Protein AF-A0A834U0T3-F1 (afdb_monomer)

Organism: NCBI:txid362788

Foldseek 3Di:
DDDDDPDPPDDPDDPPDDPDDDDDAKPWQFWAADDQLDPPFFDPPFKDWPAAQDWDDDPPDIDRGTTIGGHGDPPDAVVVSLVSCPQPCQVQHPVNVVSVVVCVVPDPDDCVLASHWDWDADPVRTTITHGCFLHKDWDPDDDPPDPDDPPDPDDDPDIDIDFFFFDHDDPPDDPVVRVVVRCVSRVVVVVVVVVVCVVPVVD

Nearest PDB structures (foldseek):
  7pi1-assembly1_AAA  TM=8.893E-01  e=1.172E-09  Bacillus subtilis subsp. subtilis str. 168
  7qu9-assembly2_B  TM=9.080E-01  e=2.674E-09  Bacillus subtilis
  7qu9-assembly1_A  TM=9.149E-01  e=3.191E-09  Bacillus subtilis
  1qdl-assembly1_A-2  TM=8.947E-01  e=2.509E-08  Saccharolobus solfataricus
  1i7s-assembly1_C  TM=8.970E-01  e=1.470E-07  Serratia marcescens

Radius of gyration: 23.52 Å; Cα contacts (8 Å, |Δi|>4): 214; chains: 1; bounding box: 60×87×49 Å

Secondary structure (DSSP, 8-state):
---------------S-------SS---TTEE-TTTS-TTSBPTT--EEEEEEEEEE-SS-EEEEEEEE-PBPTT--HHHHHHHHPSPHHHH-SSHHHHHHHHHHH-SS--TTTTSEEEEE-TTS-EEEEE--S-EE---S----SSS----TT----PPPEE-------TT--HHHHHHHHHHHHHHHHHHHHHHHHHHT--

Structure (mmCIF, N/CA/C/O backbone):
data_AF-A0A834U0T3-F1
#
_entry.id   AF-A0A834U0T3-F1
#
loop_
_atom_site.group_PDB
_atom_site.id
_atom_site.type_symbol
_atom_site.label_atom_id
_atom_site.label_alt_id
_atom_site.label_comp_id
_atom_site.label_asym_id
_atom_site.label_entity_id
_atom_site.label_seq_id
_atom_site.pdbx_PDB_ins_code
_atom_site.Cartn_x
_atom_site.Cartn_y
_atom_site.Cartn_z
_atom_site.occupancy
_atom_site.B_iso_or_equiv
_atom_site.auth_seq_id
_atom_site.auth_comp_id
_atom_site.auth_asym_id
_atom_site.auth_atom_id
_atom_site.pdbx_PDB_model_num
ATOM 1 N N . MET A 1 1 ? -14.896 67.584 -4.136 1.00 34.22 1 MET A N 1
ATOM 2 C CA . MET A 1 1 ? -13.527 67.839 -4.622 1.00 34.22 1 MET A CA 1
ATOM 3 C C . MET A 1 1 ? -12.591 67.460 -3.480 1.00 34.22 1 MET A C 1
ATOM 5 O O . MET A 1 1 ? -12.029 68.338 -2.841 1.00 34.22 1 MET A O 1
ATOM 9 N N . ASP A 1 2 ? -12.686 66.229 -2.969 1.00 27.67 2 ASP A N 1
ATOM 10 C CA . ASP A 1 2 ? -12.246 64.950 -3.595 1.00 27.67 2 ASP A CA 1
ATOM 11 C C . ASP A 1 2 ? -10.713 64.867 -3.460 1.00 27.67 2 ASP A C 1
ATOM 13 O O . ASP A 1 2 ? -10.034 65.811 -3.842 1.00 27.67 2 ASP A O 1
ATOM 17 N N . ASP A 1 3 ? -10.060 63.864 -2.871 1.00 30.78 3 ASP A N 1
ATOM 18 C CA . ASP A 1 3 ? -10.449 62.499 -2.530 1.00 30.78 3 ASP A CA 1
ATOM 19 C C . ASP A 1 3 ? -9.645 62.001 -1.318 1.00 30.78 3 ASP A C 1
ATOM 21 O O . ASP A 1 3 ? -8.415 62.050 -1.293 1.00 30.78 3 ASP A O 1
ATOM 25 N N . SER A 1 4 ? -10.350 61.441 -0.339 1.00 34.72 4 SER A N 1
ATOM 26 C CA . SER A 1 4 ? -9.813 60.517 0.658 1.00 34.72 4 SER A CA 1
ATOM 27 C C . SER A 1 4 ? -10.258 59.104 0.278 1.00 34.72 4 SER A C 1
ATOM 29 O O . SER A 1 4 ? -11.259 58.613 0.795 1.00 34.72 4 SER A O 1
ATOM 31 N N . ASN A 1 5 ? -9.541 58.447 -0.635 1.00 31.61 5 ASN A N 1
ATOM 32 C CA . ASN A 1 5 ? -9.790 57.042 -0.970 1.00 31.61 5 ASN A CA 1
ATOM 33 C C . ASN A 1 5 ? -8.863 56.134 -0.156 1.00 31.61 5 ASN A C 1
ATOM 35 O O . ASN A 1 5 ? -7.841 55.646 -0.633 1.00 31.61 5 ASN A O 1
ATOM 39 N N . GLY A 1 6 ? -9.248 55.921 1.104 1.00 31.11 6 GLY A N 1
ATOM 40 C CA . GLY A 1 6 ? -8.858 54.734 1.855 1.00 31.11 6 GLY A CA 1
ATOM 41 C C . GLY A 1 6 ? -9.664 53.551 1.331 1.00 31.11 6 GLY A C 1
ATOM 42 O O . GLY A 1 6 ? -10.836 53.397 1.665 1.00 31.11 6 GLY A O 1
ATOM 43 N N . ILE A 1 7 ? -9.048 52.742 0.476 1.00 30.47 7 ILE A N 1
ATOM 44 C CA . ILE A 1 7 ? -9.597 51.456 0.055 1.00 30.47 7 ILE A CA 1
ATOM 45 C C . ILE A 1 7 ? -9.531 50.478 1.237 1.00 30.47 7 ILE A C 1
ATOM 47 O O . ILE A 1 7 ? -8.496 49.889 1.533 1.00 30.47 7 ILE A O 1
ATOM 51 N N . ASN A 1 8 ? -10.654 50.337 1.942 1.00 29.06 8 ASN A N 1
ATOM 52 C CA . ASN A 1 8 ? -10.941 49.163 2.757 1.00 29.06 8 ASN A CA 1
ATOM 53 C C . ASN A 1 8 ? -11.191 47.990 1.800 1.00 29.06 8 ASN A C 1
ATOM 55 O O . ASN A 1 8 ? -12.316 47.793 1.346 1.00 29.06 8 ASN A O 1
ATOM 59 N N . GLU A 1 9 ? -10.153 47.224 1.469 1.00 28.84 9 GLU A N 1
ATOM 60 C CA . GLU A 1 9 ? -10.353 45.892 0.902 1.00 28.84 9 GLU A CA 1
ATOM 61 C C . GLU A 1 9 ? -10.666 44.928 2.052 1.00 28.84 9 GLU A C 1
ATOM 63 O O . GLU A 1 9 ? -9.787 44.467 2.782 1.00 28.84 9 GLU A O 1
ATOM 68 N N . GLU A 1 10 ? -11.960 44.668 2.250 1.00 26.88 10 GLU A N 1
ATOM 69 C CA . GLU A 1 10 ? -12.437 43.516 3.009 1.00 26.88 10 GLU A CA 1
ATOM 70 C C . GLU A 1 10 ? -11.869 42.244 2.368 1.00 26.88 10 GLU A C 1
ATOM 72 O O . GLU A 1 10 ? -12.299 41.817 1.296 1.00 26.88 10 GLU A O 1
ATOM 77 N N . PHE A 1 11 ? -10.895 41.619 3.031 1.00 27.33 11 PHE A N 1
ATOM 78 C CA . PHE A 1 11 ? -10.488 40.258 2.704 1.00 27.33 11 PHE A CA 1
ATOM 79 C C . PHE A 1 11 ? -11.697 39.334 2.905 1.00 27.33 11 PHE A C 1
ATOM 81 O O . PHE A 1 11 ? -12.207 39.256 4.029 1.00 27.33 11 PHE A O 1
ATOM 88 N N . PRO A 1 12 ? -12.170 38.611 1.873 1.00 28.33 12 PRO A N 1
ATOM 89 C CA . PRO A 1 12 ? -13.247 37.656 2.055 1.00 28.33 12 PRO A CA 1
ATOM 90 C C . PRO A 1 12 ? -12.794 36.590 3.054 1.00 28.33 12 PRO A C 1
ATOM 92 O O . PRO A 1 12 ? -11.753 35.951 2.889 1.00 28.33 12 PRO A O 1
ATOM 95 N N . SER A 1 13 ? -13.581 36.420 4.115 1.00 28.28 13 SER A N 1
ATOM 96 C CA . SER A 1 13 ? -13.369 35.415 5.148 1.00 28.28 13 SER A CA 1
ATOM 97 C C . SER A 1 13 ? -13.235 34.034 4.510 1.00 28.28 13 SER A C 1
ATOM 99 O O . SER A 1 13 ? -14.190 33.514 3.927 1.00 28.28 13 SER A O 1
ATOM 101 N N . ILE A 1 14 ? -12.047 33.443 4.629 1.00 31.30 14 ILE A N 1
ATOM 102 C CA . ILE A 1 14 ? -11.777 32.064 4.229 1.00 31.30 14 ILE A CA 1
ATOM 103 C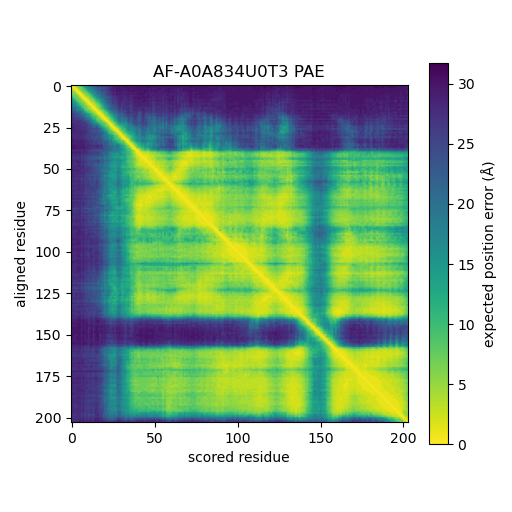 C . ILE A 1 14 ? -12.727 31.171 5.045 1.00 31.30 14 ILE A C 1
ATOM 105 O O . ILE A 1 14 ? -12.708 31.246 6.277 1.00 31.30 14 ILE A O 1
ATOM 109 N N . PRO A 1 15 ? -13.587 30.350 4.416 1.00 28.88 15 PRO A N 1
ATOM 110 C CA . PRO A 1 15 ? -14.461 29.457 5.158 1.00 28.88 15 PRO A CA 1
ATOM 111 C C . PRO A 1 15 ? -13.615 28.512 6.017 1.00 28.88 15 PRO A C 1
ATOM 113 O O . PRO A 1 15 ? -12.702 27.848 5.529 1.00 28.88 15 PRO A O 1
ATOM 116 N N . ASN A 1 16 ? -13.951 28.459 7.305 1.00 30.59 16 ASN A N 1
ATOM 117 C CA . ASN A 1 16 ? -13.223 27.797 8.394 1.00 30.59 16 ASN A CA 1
ATOM 118 C C . ASN A 1 16 ? -13.194 26.254 8.317 1.00 30.59 16 ASN A C 1
ATOM 120 O O . ASN A 1 16 ? -13.062 25.576 9.333 1.00 30.59 16 ASN A O 1
ATOM 124 N N . ASN A 1 17 ? -13.372 25.671 7.132 1.00 27.66 17 ASN A N 1
ATOM 125 C CA . ASN A 1 17 ? -13.316 24.230 6.951 1.00 27.66 17 ASN A CA 1
ATOM 126 C C . ASN A 1 17 ? -12.972 23.879 5.495 1.00 27.66 17 ASN A C 1
ATOM 128 O O . ASN A 1 17 ? -13.881 23.756 4.664 1.00 27.66 17 ASN A O 1
ATOM 132 N N . PRO A 1 18 ? -11.686 23.725 5.140 1.00 23.23 18 PRO A N 1
ATOM 133 C CA . PRO A 1 18 ? -11.348 23.155 3.853 1.00 23.23 18 PRO A CA 1
ATOM 134 C C . PRO A 1 18 ? -11.723 21.668 3.889 1.00 23.23 18 PRO A C 1
ATOM 136 O O . PRO A 1 18 ? -11.078 20.850 4.544 1.00 23.23 18 PRO A O 1
ATOM 139 N N . LYS A 1 19 ? -12.814 21.317 3.203 1.00 22.27 19 LYS A N 1
ATOM 140 C CA . LYS A 1 19 ? -13.182 19.925 2.939 1.00 22.27 19 LYS A CA 1
ATOM 141 C C . LYS A 1 19 ? -12.154 19.335 1.973 1.00 22.27 19 LYS A C 1
ATOM 143 O O . LYS A 1 19 ? -12.324 19.423 0.761 1.00 22.27 19 LYS A O 1
ATOM 148 N N . TYR A 1 20 ? -11.081 18.762 2.505 1.00 23.23 20 TYR A N 1
ATOM 149 C CA . TYR A 1 20 ? -10.177 17.919 1.732 1.00 23.23 20 TYR A CA 1
ATOM 150 C C . TYR A 1 20 ? -10.768 16.506 1.675 1.00 23.23 20 TYR A C 1
ATOM 152 O O . TYR A 1 20 ? -10.665 15.735 2.625 1.00 23.23 20 TYR A O 1
ATOM 160 N N . GLU A 1 21 ? -11.438 16.183 0.570 1.00 23.22 21 GLU A N 1
ATOM 161 C CA . GLU A 1 21 ? -11.836 14.813 0.239 1.00 23.22 21 GLU A CA 1
ATOM 162 C C . GLU A 1 21 ? -10.678 14.185 -0.556 1.00 23.22 21 GLU A C 1
ATOM 164 O O . GLU A 1 21 ? -10.478 14.490 -1.730 1.00 23.22 21 GLU A O 1
ATOM 169 N N . ILE A 1 22 ? -9.857 13.364 0.109 1.00 23.67 22 ILE A N 1
ATOM 170 C CA . ILE A 1 22 ? -8.753 12.624 -0.519 1.00 23.67 22 ILE A CA 1
ATOM 171 C C . ILE A 1 22 ? -9.159 11.151 -0.588 1.00 23.67 22 ILE A C 1
ATOM 173 O O . ILE A 1 22 ? -9.327 10.486 0.436 1.00 23.67 22 ILE A O 1
ATOM 177 N N . GLY A 1 23 ? -9.366 10.674 -1.816 1.00 22.69 23 GLY A N 1
ATOM 178 C CA . GLY A 1 23 ? -9.780 9.311 -2.128 1.00 22.69 23 GLY A CA 1
ATOM 179 C C . GLY A 1 23 ? -8.694 8.258 -1.892 1.00 22.69 23 GLY A C 1
ATOM 180 O O . GLY A 1 23 ? -7.496 8.531 -1.952 1.00 22.69 23 GLY A O 1
ATOM 181 N N . SER A 1 24 ? -9.168 7.023 -1.715 1.00 30.20 24 SER A N 1
ATOM 182 C CA . SER A 1 24 ? -8.444 5.758 -1.514 1.00 30.20 24 SER A CA 1
ATOM 183 C C . SER A 1 24 ? -7.532 5.645 -0.285 1.00 30.20 24 SER A C 1
ATOM 185 O O . SER A 1 24 ? -6.368 6.026 -0.305 1.00 30.20 24 SER A O 1
ATOM 187 N N . ASN A 1 25 ? -8.053 4.948 0.733 1.00 35.91 25 ASN A N 1
ATOM 188 C CA . ASN A 1 25 ? -7.334 4.383 1.885 1.00 35.91 25 ASN A CA 1
ATOM 189 C C . ASN A 1 25 ? -6.537 5.380 2.743 1.00 35.91 25 ASN A C 1
ATOM 191 O O . ASN A 1 25 ? -5.461 5.038 3.229 1.00 35.91 25 ASN A O 1
ATOM 195 N N . SER A 1 26 ? -7.085 6.574 2.962 1.00 30.91 26 SER A N 1
ATOM 196 C CA . SER A 1 26 ? -6.680 7.484 4.034 1.00 30.91 26 SER A CA 1
ATOM 197 C C . SER A 1 26 ? -7.297 7.026 5.361 1.00 30.91 26 SER A C 1
ATOM 199 O O . SER A 1 26 ? -8.518 6.911 5.493 1.00 30.91 26 SER A O 1
ATOM 201 N N . ILE A 1 27 ? -6.463 6.726 6.362 1.00 35.56 27 ILE A N 1
ATOM 202 C CA . ILE A 1 27 ? -6.922 6.598 7.755 1.00 35.56 27 ILE A CA 1
ATOM 203 C C . ILE A 1 27 ? -7.016 8.018 8.312 1.00 35.56 27 ILE A C 1
ATOM 205 O O . ILE A 1 27 ? -6.118 8.454 9.021 1.00 35.56 27 ILE A O 1
ATOM 209 N N . SER A 1 28 ? -8.065 8.758 7.953 1.00 28.72 28 SER A N 1
ATOM 210 C CA . SER A 1 28 ? -8.384 10.036 8.594 1.00 28.72 28 SER A CA 1
ATOM 211 C C . SER A 1 28 ? -9.169 9.789 9.882 1.00 28.72 28 SER A C 1
ATOM 213 O O . SER A 1 28 ? -9.725 8.708 10.092 1.00 28.72 28 SER A O 1
ATOM 215 N N . LYS A 1 29 ? -9.203 10.774 10.786 1.00 31.38 29 LYS A N 1
ATOM 216 C CA . LYS A 1 29 ? -9.916 10.685 12.068 1.00 31.38 29 LYS A CA 1
ATOM 217 C C . LYS A 1 29 ? -11.355 10.198 11.839 1.00 31.38 29 LYS A C 1
ATOM 219 O O . LYS A 1 29 ? -12.203 10.931 11.342 1.00 31.38 29 LYS A O 1
ATOM 224 N N . GLY A 1 30 ? -11.605 8.941 12.196 1.00 33.56 30 GLY A N 1
ATOM 225 C CA . GLY A 1 30 ? -12.902 8.294 12.052 1.00 33.56 30 GLY A CA 1
ATOM 226 C C . GLY A 1 30 ? -13.068 7.373 10.845 1.00 33.56 30 GLY A C 1
ATOM 227 O O . GLY A 1 30 ? -14.071 6.682 10.844 1.00 33.56 30 GLY A O 1
ATOM 228 N N . ALA A 1 31 ? -12.144 7.276 9.883 1.00 34.06 31 ALA A N 1
ATOM 229 C CA . ALA A 1 31 ? -12.215 6.339 8.756 1.00 34.06 31 ALA A CA 1
ATOM 230 C C . ALA A 1 31 ? -11.258 5.154 8.963 1.00 34.06 31 ALA A C 1
ATOM 232 O O . ALA A 1 31 ? -10.037 5.288 8.971 1.00 34.06 31 ALA A O 1
ATOM 233 N N . ILE A 1 32 ? -11.830 3.970 9.159 1.00 38.78 32 ILE A N 1
ATOM 234 C CA . ILE A 1 32 ? -11.119 2.720 9.411 1.00 38.78 32 ILE A CA 1
ATOM 235 C C . ILE A 1 32 ? -11.352 1.806 8.199 1.00 38.78 32 ILE A C 1
ATOM 237 O O . ILE A 1 32 ? -12.504 1.568 7.858 1.00 38.78 32 ILE A O 1
ATOM 241 N N . PRO A 1 33 ? -10.331 1.251 7.525 1.00 35.06 33 PRO A N 1
ATOM 242 C CA . PRO A 1 33 ? -10.569 0.408 6.357 1.00 35.06 33 PRO A CA 1
ATOM 243 C C . PRO A 1 33 ? -11.320 -0.897 6.700 1.00 35.06 33 PRO A C 1
ATOM 245 O O . PRO A 1 33 ? -11.172 -1.484 7.777 1.00 35.06 33 PRO A O 1
ATOM 248 N N . SER A 1 34 ? -12.142 -1.312 5.731 1.00 36.22 34 SER A N 1
ATOM 249 C CA . SER A 1 34 ? -13.133 -2.401 5.695 1.00 36.22 34 SER A CA 1
ATOM 250 C C . SER A 1 34 ? -12.843 -3.682 6.493 1.00 36.22 34 SER A C 1
ATOM 252 O O . SER A 1 34 ? -11.725 -4.188 6.451 1.00 36.22 34 SER A O 1
ATOM 254 N N . ASN A 1 35 ? -13.906 -4.244 7.096 1.00 36.28 35 ASN A N 1
ATOM 255 C CA . ASN A 1 35 ? -14.199 -5.620 7.580 1.00 36.28 35 ASN A CA 1
ATOM 256 C C . ASN A 1 35 ? -13.120 -6.444 8.330 1.00 36.28 35 ASN A C 1
ATOM 258 O O . ASN A 1 35 ? -13.401 -7.536 8.813 1.00 36.28 35 ASN A O 1
ATOM 262 N N . GLN A 1 36 ? -11.891 -5.951 8.456 1.00 40.28 36 GLN A N 1
ATOM 263 C CA . GLN A 1 36 ? -10.782 -6.621 9.139 1.00 40.28 36 GLN A CA 1
ATOM 264 C C . GLN A 1 36 ? -10.218 -5.803 10.301 1.00 40.28 36 GLN A C 1
ATOM 266 O O . GLN A 1 36 ? -9.452 -6.340 11.109 1.00 40.28 36 GLN A O 1
ATOM 271 N N . THR A 1 37 ? -10.591 -4.526 10.419 1.00 44.22 37 THR A N 1
ATOM 272 C CA . THR A 1 37 ? -10.200 -3.726 11.575 1.00 44.22 37 THR A CA 1
ATOM 273 C C . THR A 1 37 ? -11.170 -4.031 12.702 1.00 44.22 37 THR A C 1
ATOM 275 O O . THR A 1 37 ? -12.363 -3.743 12.640 1.00 44.22 37 THR A O 1
ATOM 278 N N . LYS A 1 38 ? -10.653 -4.758 13.689 1.00 49.19 38 LYS A N 1
ATOM 279 C CA . LYS A 1 38 ? -11.430 -5.382 14.755 1.00 49.19 38 LYS A CA 1
ATOM 280 C C . LYS A 1 38 ? -12.322 -4.346 15.464 1.00 49.19 38 LYS A C 1
ATOM 282 O O . LYS A 1 38 ? -11.839 -3.247 15.728 1.00 49.19 38 LYS A O 1
ATOM 287 N N . PRO A 1 39 ? -13.492 -4.753 15.989 1.00 50.69 39 PRO A N 1
ATOM 288 C CA . PRO A 1 39 ? -14.248 -4.019 17.018 1.00 50.69 39 PRO A CA 1
ATOM 289 C C . PRO A 1 39 ? -13.459 -3.693 18.307 1.00 50.69 39 PRO A C 1
ATOM 291 O O . PRO A 1 39 ? -14.044 -3.282 19.298 1.00 50.69 39 PRO A O 1
ATOM 294 N N . LYS A 1 40 ? -12.142 -3.943 18.346 1.00 63.53 40 LYS A N 1
ATOM 295 C CA . LYS A 1 40 ? -11.290 -3.827 19.532 1.00 63.53 40 LYS A CA 1
ATOM 296 C C . LYS A 1 40 ? -10.833 -2.401 19.831 1.00 63.53 40 LYS A C 1
ATOM 298 O O . LYS A 1 40 ? -10.465 -2.155 20.970 1.00 63.53 40 LYS A O 1
ATOM 303 N N . VAL A 1 41 ? -10.806 -1.507 18.840 1.00 82.62 41 VAL A N 1
ATOM 304 C CA . VAL A 1 41 ? -10.350 -0.114 19.035 1.00 82.62 41 VAL A CA 1
ATOM 305 C C . VAL A 1 41 ? -11.484 0.906 18.976 1.00 82.62 41 VAL A C 1
ATOM 307 O O . VAL A 1 41 ? -11.305 2.044 19.400 1.00 82.62 41 VAL A O 1
ATOM 310 N N . SER A 1 42 ? -12.658 0.501 18.492 1.00 85.94 42 SER A N 1
ATOM 311 C CA . SER A 1 42 ? -13.821 1.375 18.354 1.00 85.94 42 SER A CA 1
ATOM 312 C C . SER A 1 42 ? -14.834 1.149 19.470 1.00 85.94 42 SER A C 1
ATOM 314 O O . SER A 1 42 ? -15.006 0.024 19.943 1.00 85.94 42 SER A O 1
ATOM 316 N N . LYS A 1 43 ? -15.552 2.205 19.860 1.00 87.75 43 LYS A N 1
ATOM 317 C CA . LYS A 1 43 ? -16.677 2.108 20.796 1.00 87.75 43 LYS A CA 1
ATOM 318 C C . LYS A 1 43 ? -17.730 1.136 20.242 1.00 87.75 43 LYS A C 1
ATOM 320 O O . LYS A 1 43 ? -18.089 1.257 19.062 1.00 87.75 43 LYS A O 1
ATOM 325 N N . PRO A 1 44 ? -18.242 0.186 21.047 1.00 85.50 44 PRO A N 1
ATOM 326 C CA . PRO A 1 44 ? -19.306 -0.715 20.612 1.00 85.50 44 PRO A CA 1
ATOM 327 C C . PRO A 1 44 ? -20.500 0.060 20.043 1.00 85.50 44 PRO A C 1
ATOM 329 O O . PRO A 1 44 ? -20.930 1.049 20.625 1.00 85.50 44 PRO A O 1
ATOM 332 N N . GLY A 1 45 ? -21.011 -0.366 18.886 1.00 84.88 45 GLY A N 1
ATOM 333 C CA . GLY A 1 45 ? -22.131 0.296 18.205 1.00 84.88 45 GLY A CA 1
ATOM 334 C C . GLY A 1 45 ? -21.788 1.574 17.427 1.00 84.88 45 GLY A C 1
ATOM 335 O O . GLY A 1 45 ? -22.642 2.061 16.697 1.00 84.88 45 GLY A O 1
ATOM 336 N N . SER A 1 46 ? -20.559 2.099 17.516 1.00 86.12 46 SER A N 1
ATOM 337 C CA . SER A 1 46 ? -20.166 3.301 16.754 1.00 86.12 46 SER A CA 1
ATOM 338 C C . SER A 1 46 ? -19.740 3.010 15.311 1.00 86.12 46 SER A C 1
ATOM 340 O O . SER A 1 46 ? -19.716 3.918 14.481 1.00 86.12 46 SER A O 1
ATOM 342 N N . VAL A 1 47 ? -19.384 1.754 15.012 1.00 87.06 47 VAL A N 1
ATOM 343 C CA . VAL A 1 47 ? -18.877 1.352 13.695 1.00 87.06 47 VAL A CA 1
ATOM 344 C C . VAL A 1 47 ? -20.021 1.289 12.690 1.00 87.06 47 VAL A C 1
ATOM 346 O O . VAL A 1 47 ? -20.961 0.513 12.861 1.00 87.06 47 VAL A O 1
ATOM 349 N N . ARG A 1 48 ? -19.912 2.067 11.614 1.00 83.00 48 ARG A N 1
ATOM 350 C CA . ARG A 1 48 ? -20.885 2.127 10.520 1.00 83.00 48 ARG A CA 1
ATOM 351 C C . ARG A 1 48 ? -20.193 2.084 9.164 1.00 83.00 48 ARG A C 1
ATOM 353 O O . ARG A 1 48 ? -19.051 2.508 9.018 1.00 83.00 48 ARG A O 1
ATOM 360 N N . VAL A 1 49 ? -20.903 1.591 8.157 1.00 86.00 49 VAL A N 1
ATOM 361 C CA . VAL A 1 49 ? -20.471 1.667 6.757 1.00 86.00 49 VAL A CA 1
ATOM 362 C C . VAL A 1 49 ? -21.144 2.887 6.137 1.00 86.00 49 VAL A C 1
ATOM 364 O O . VAL A 1 49 ? -22.363 2.913 6.018 1.00 86.00 49 VAL A O 1
ATOM 367 N N . GLU A 1 50 ? -20.369 3.909 5.780 1.00 82.00 50 GLU A N 1
ATOM 368 C CA . GLU A 1 50 ? -20.901 5.147 5.190 1.00 82.00 50 GLU A CA 1
ATOM 369 C C . GLU A 1 50 ? -21.100 5.028 3.682 1.00 82.00 50 GLU A C 1
ATOM 371 O O . GLU A 1 50 ? -22.107 5.483 3.145 1.00 82.00 50 GLU A O 1
ATOM 376 N N . LYS A 1 51 ? -20.149 4.391 2.996 1.00 79.12 51 LYS A N 1
ATOM 377 C CA . LYS A 1 51 ? -20.220 4.107 1.560 1.00 79.12 51 LYS A CA 1
ATOM 378 C C . LYS A 1 51 ? -19.958 2.618 1.378 1.00 79.12 51 LYS A C 1
ATOM 380 O O . LYS A 1 51 ? -18.929 2.127 1.835 1.00 79.12 51 LYS A O 1
ATOM 385 N N . LEU A 1 52 ? -20.874 1.896 0.741 1.00 82.38 52 LEU A N 1
ATOM 386 C CA . LEU A 1 52 ? -20.739 0.463 0.474 1.00 82.38 52 LEU A CA 1
ATOM 387 C C . LEU A 1 52 ? -20.646 0.232 -1.033 1.00 82.38 52 LEU A C 1
ATOM 389 O O . LEU A 1 52 ? -21.515 0.685 -1.772 1.00 82.38 52 LEU A O 1
ATOM 393 N N . MET A 1 53 ? -19.607 -0.489 -1.459 1.00 80.06 53 MET A N 1
ATOM 394 C CA . MET A 1 53 ? -19.350 -0.876 -2.854 1.00 80.06 53 MET A CA 1
ATOM 395 C C . MET A 1 53 ? -19.478 0.284 -3.856 1.00 80.06 53 MET A C 1
ATOM 397 O O . MET A 1 53 ? -20.015 0.133 -4.952 1.00 80.06 53 MET A O 1
ATOM 401 N N . ASN A 1 54 ? -18.981 1.459 -3.475 1.00 80.25 54 ASN A N 1
ATOM 402 C CA . ASN A 1 54 ? -19.011 2.634 -4.326 1.00 80.25 54 ASN A CA 1
ATOM 403 C C . ASN A 1 54 ? -17.968 2.508 -5.446 1.00 80.25 54 ASN A C 1
ATOM 405 O O . ASN A 1 54 ? -16.840 2.087 -5.200 1.00 80.25 54 ASN A O 1
ATOM 409 N N . ILE A 1 55 ? -18.330 2.898 -6.669 1.00 82.75 55 ILE A N 1
ATOM 410 C CA . ILE A 1 55 ? -17.405 2.887 -7.808 1.00 82.75 55 ILE A CA 1
ATOM 411 C C . ILE A 1 55 ? -16.623 4.201 -7.818 1.00 82.75 55 ILE A C 1
ATOM 413 O O . ILE A 1 55 ? -17.152 5.253 -8.181 1.00 82.75 55 ILE A O 1
ATOM 417 N N . GLU A 1 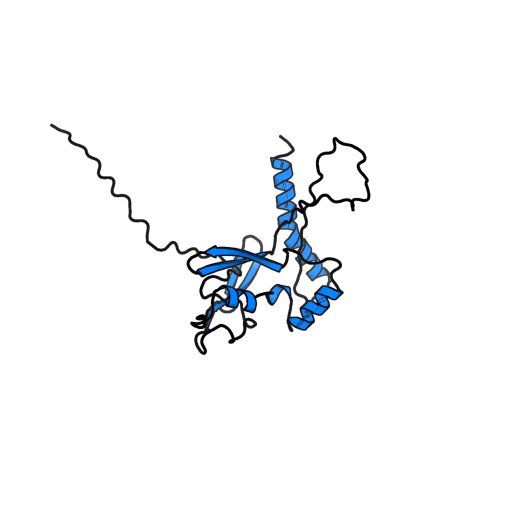56 ? -15.345 4.129 -7.467 1.00 78.88 56 GLU A N 1
ATOM 418 C CA . GLU A 1 56 ? -14.393 5.229 -7.590 1.00 78.88 56 GLU A CA 1
ATOM 419 C C . GLU A 1 56 ? -13.730 5.188 -8.964 1.00 78.88 56 GLU A C 1
ATOM 421 O O . GLU A 1 56 ? -13.140 4.181 -9.359 1.00 78.88 56 GLU A O 1
ATOM 426 N N . ARG A 1 57 ? -13.841 6.289 -9.713 1.00 76.44 57 ARG A N 1
ATOM 427 C CA . ARG A 1 57 ? -13.257 6.423 -11.051 1.00 76.44 57 ARG A CA 1
ATOM 428 C C . ARG A 1 57 ? -11.981 7.249 -10.976 1.00 76.44 57 ARG A C 1
ATOM 430 O O . ARG A 1 57 ? -12.022 8.413 -10.590 1.00 76.44 57 ARG A O 1
ATOM 437 N N . TYR A 1 58 ? -10.873 6.650 -11.392 1.00 73.88 58 TYR A N 1
ATOM 438 C CA . TYR A 1 58 ? -9.588 7.313 -11.590 1.00 73.88 58 TYR A CA 1
ATOM 439 C C . TYR A 1 58 ? -9.296 7.444 -13.083 1.00 73.88 58 TYR A C 1
ATOM 441 O O . TYR A 1 58 ? -9.997 6.876 -13.916 1.00 73.88 58 TYR A O 1
ATOM 449 N N . SER A 1 59 ? -8.215 8.146 -13.426 1.00 71.62 59 SER A N 1
ATOM 450 C CA . SER A 1 59 ? -7.847 8.438 -14.817 1.00 71.62 59 SER A CA 1
ATOM 451 C C . SER A 1 59 ? -7.780 7.207 -15.730 1.00 71.62 59 SER A C 1
ATOM 453 O O . SER A 1 59 ? -8.099 7.319 -16.904 1.00 71.62 59 SER A O 1
ATOM 455 N N . HIS A 1 60 ? -7.368 6.046 -15.207 1.00 66.69 60 HIS A N 1
ATOM 456 C CA . HIS A 1 60 ? -7.148 4.836 -16.015 1.00 66.69 60 HIS A CA 1
ATOM 457 C C . HIS A 1 60 ? -7.727 3.553 -15.399 1.00 66.69 60 HIS A C 1
ATOM 459 O O . HIS A 1 60 ? -7.606 2.490 -15.998 1.00 66.69 60 HIS A O 1
ATOM 465 N N . VAL A 1 61 ? -8.319 3.621 -14.201 1.00 69.56 61 VAL A N 1
ATOM 466 C CA . VAL A 1 61 ? -8.856 2.451 -13.486 1.00 69.56 61 VAL A CA 1
ATOM 467 C C . VAL A 1 61 ? -10.098 2.828 -12.687 1.00 69.56 61 VAL A C 1
ATOM 469 O O . VAL A 1 61 ? -10.261 3.980 -12.283 1.00 69.56 61 VAL A O 1
ATOM 472 N N . MET A 1 62 ? -10.954 1.845 -12.424 1.00 75.88 62 MET A N 1
ATOM 473 C CA . MET A 1 62 ? -12.062 1.972 -11.482 1.00 75.88 62 MET A CA 1
ATOM 474 C C . MET A 1 62 ? -11.833 1.028 -10.308 1.00 75.88 62 MET A C 1
ATOM 476 O O . MET A 1 62 ? -11.401 -0.104 -10.515 1.00 75.88 62 MET A O 1
ATOM 480 N N . HIS A 1 63 ? -12.132 1.477 -9.093 1.00 78.12 63 HIS A N 1
ATOM 481 C CA . HIS A 1 63 ? -12.085 0.645 -7.894 1.00 78.12 63 HIS A CA 1
ATOM 482 C C . HIS A 1 63 ? -13.467 0.575 -7.252 1.00 78.12 63 HIS A C 1
ATOM 484 O O . HIS A 1 63 ? -14.184 1.572 -7.193 1.00 78.12 63 HIS A O 1
ATOM 490 N N . ILE A 1 64 ? -13.823 -0.598 -6.734 1.00 83.00 64 ILE A N 1
ATOM 491 C CA . ILE A 1 64 ? -14.949 -0.732 -5.812 1.00 83.00 64 ILE A CA 1
ATOM 492 C C . ILE A 1 64 ? -14.399 -0.465 -4.413 1.00 83.00 64 ILE A C 1
ATOM 494 O O . ILE A 1 64 ? -13.581 -1.234 -3.908 1.00 83.00 64 ILE A O 1
ATOM 498 N N . SER A 1 65 ? -14.822 0.636 -3.798 1.00 82.56 65 SER A N 1
ATOM 499 C CA . SER A 1 65 ? -14.392 1.042 -2.462 1.00 82.56 65 SER A CA 1
ATOM 500 C C . SER A 1 65 ? -15.543 0.955 -1.461 1.00 82.56 65 SER A C 1
ATOM 502 O O . SER A 1 65 ? -16.727 0.934 -1.805 1.00 82.56 65 SER A O 1
ATOM 504 N N . SER A 1 66 ? -15.209 0.844 -0.179 1.00 80.81 66 SER A N 1
ATOM 505 C CA . SER A 1 66 ? -16.179 0.988 0.905 1.00 80.81 66 SER A CA 1
ATOM 506 C C . SER A 1 66 ? -15.551 1.779 2.041 1.00 80.81 66 SER A C 1
ATOM 508 O O . SER A 1 66 ? -14.422 1.501 2.443 1.00 80.81 66 SER A O 1
ATOM 510 N N . THR A 1 67 ? -16.287 2.755 2.559 1.00 83.31 67 THR A N 1
ATOM 511 C CA . THR A 1 67 ? -15.862 3.614 3.663 1.00 83.31 67 THR A CA 1
ATOM 512 C C . THR A 1 67 ? -16.518 3.118 4.940 1.00 83.31 67 THR A C 1
ATOM 514 O O . THR A 1 67 ? -17.745 3.103 5.044 1.00 83.31 67 THR A O 1
ATOM 517 N N . VAL A 1 68 ? -15.704 2.717 5.914 1.00 84.88 68 VAL A N 1
ATOM 518 C CA . VAL A 1 68 ? -16.168 2.338 7.250 1.00 84.88 68 VAL A CA 1
ATOM 519 C C . VAL A 1 68 ? -15.671 3.384 8.233 1.00 84.88 68 VAL A C 1
ATOM 521 O O . VAL A 1 68 ? -14.501 3.763 8.198 1.00 84.88 68 VAL A O 1
ATOM 524 N N . THR A 1 69 ? -16.564 3.866 9.091 1.00 86.12 69 THR A N 1
ATOM 525 C CA . THR A 1 69 ? -16.238 4.854 10.113 1.00 86.12 69 THR A CA 1
ATOM 526 C C . THR A 1 69 ? -16.605 4.378 11.506 1.00 86.12 69 THR A C 1
ATOM 528 O O . THR A 1 69 ? -17.471 3.521 11.669 1.00 86.12 69 THR A O 1
ATOM 531 N N . GLY A 1 70 ? -15.913 4.887 12.523 1.00 86.12 70 GLY A N 1
ATOM 532 C CA . GLY A 1 70 ? -16.161 4.523 13.917 1.00 86.12 70 GLY A CA 1
ATOM 533 C C . GLY A 1 70 ? -15.485 5.470 14.900 1.00 86.12 70 GLY A C 1
ATOM 534 O O . GLY A 1 70 ? -14.496 6.125 14.571 1.00 86.12 70 GLY A O 1
ATOM 535 N N . GLU A 1 71 ? -16.015 5.532 16.119 1.00 88.06 71 GLU A N 1
ATOM 536 C CA . GLU A 1 71 ? -15.439 6.343 17.191 1.00 88.06 71 GLU A CA 1
ATOM 537 C C . GLU A 1 71 ? -14.395 5.539 17.955 1.00 88.06 71 GLU A C 1
ATOM 539 O O . GLU A 1 71 ? -14.654 4.409 18.371 1.00 88.06 71 GLU A O 1
ATOM 544 N N . LEU A 1 72 ? -13.215 6.121 18.154 1.00 88.56 72 LEU A N 1
ATOM 545 C CA . LEU A 1 72 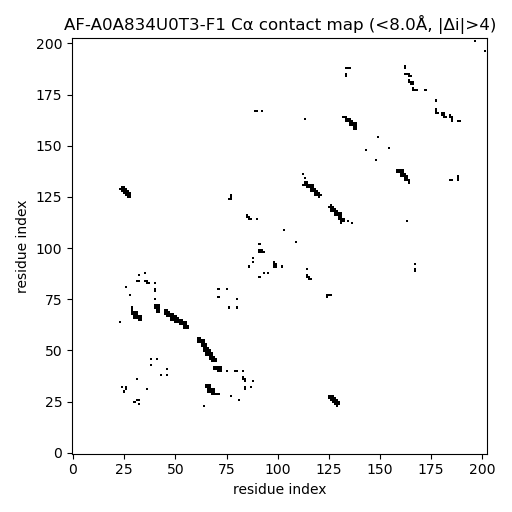? -12.144 5.511 18.934 1.00 88.56 72 LEU A CA 1
ATOM 546 C C . LEU A 1 72 ? -12.541 5.419 20.419 1.00 88.56 72 LEU A C 1
ATOM 548 O O . LEU A 1 72 ? -13.242 6.289 20.935 1.00 88.56 72 LEU A O 1
ATOM 552 N N . LEU A 1 73 ? -12.102 4.367 21.114 1.00 89.00 73 LEU A N 1
ATOM 553 C CA . LEU A 1 73 ? -12.252 4.265 22.570 1.00 89.00 73 LEU A CA 1
ATOM 554 C C . LEU A 1 73 ? -11.522 5.420 23.276 1.00 89.00 73 LEU A C 1
ATOM 556 O O . LEU A 1 73 ? -10.409 5.766 22.897 1.00 89.00 73 LEU A O 1
ATOM 560 N N . ASP A 1 74 ? -12.115 5.964 24.344 1.00 89.75 74 ASP A N 1
ATOM 561 C CA . ASP A 1 74 ? -11.638 7.204 24.991 1.00 89.75 74 ASP A CA 1
ATOM 562 C C . ASP A 1 74 ? -10.221 7.104 25.587 1.00 89.75 74 ASP A C 1
ATOM 564 O O . ASP A 1 74 ? -9.562 8.114 25.808 1.00 89.75 74 ASP A O 1
ATOM 568 N N . HIS A 1 75 ? -9.747 5.885 25.852 1.00 90.06 75 HIS A N 1
ATOM 569 C CA . HIS A 1 75 ? -8.413 5.610 26.394 1.00 90.06 75 HIS A CA 1
ATOM 570 C C . HIS A 1 75 ? -7.374 5.260 25.317 1.00 90.06 75 HIS A C 1
ATOM 572 O O . HIS A 1 75 ? -6.238 4.938 25.659 1.00 90.06 75 HIS A O 1
ATOM 578 N N . LEU A 1 76 ? -7.762 5.259 24.039 1.00 88.94 76 LEU A N 1
ATOM 579 C CA . LEU A 1 76 ? -6.891 4.919 22.920 1.00 88.94 76 LEU A CA 1
ATOM 580 C C . LEU A 1 76 ? -6.515 6.159 22.117 1.00 88.94 76 LEU A C 1
ATOM 582 O O . LEU A 1 76 ? -7.199 7.180 22.117 1.00 88.94 76 LEU A O 1
ATOM 586 N N . THR A 1 77 ? -5.417 6.032 21.385 1.00 87.69 77 THR A N 1
ATOM 587 C CA . THR A 1 77 ? -4.880 7.075 20.515 1.00 87.69 77 THR A CA 1
ATOM 588 C C . THR A 1 77 ? -4.921 6.650 19.049 1.00 87.69 77 THR A C 1
ATOM 590 O O . THR A 1 77 ? -5.146 5.485 18.710 1.00 87.69 77 THR A O 1
ATOM 593 N N . SER A 1 78 ? -4.669 7.595 18.144 1.00 86.94 78 SER A N 1
ATOM 594 C CA . SER A 1 78 ? -4.574 7.311 16.709 1.00 86.94 78 SER A CA 1
ATOM 595 C C . SER A 1 78 ? -3.462 6.298 16.378 1.00 86.94 78 SER A C 1
ATOM 597 O O . SER A 1 78 ? -3.586 5.545 15.414 1.00 86.94 78 SER A O 1
ATOM 599 N N . TRP A 1 79 ? -2.436 6.169 17.228 1.00 86.81 79 TRP A N 1
ATOM 600 C CA . TRP A 1 79 ? -1.415 5.119 17.128 1.00 86.81 79 TRP A CA 1
ATOM 601 C C . TRP A 1 79 ? -1.965 3.709 17.355 1.00 86.81 79 TRP A C 1
ATOM 603 O O . TRP A 1 79 ? -1.574 2.773 16.654 1.00 86.81 79 TRP A O 1
ATOM 613 N N . ASP A 1 80 ? -2.890 3.545 18.300 1.00 88.25 80 ASP A N 1
ATOM 614 C CA . ASP A 1 80 ? -3.535 2.256 18.566 1.00 88.25 80 ASP A CA 1
ATOM 615 C C . ASP A 1 80 ? -4.427 1.844 17.392 1.00 88.25 80 ASP A C 1
ATOM 617 O O . ASP A 1 80 ? -4.440 0.676 16.992 1.00 88.25 80 ASP A O 1
ATOM 621 N N . ALA A 1 81 ? -5.111 2.821 16.786 1.00 85.88 81 ALA A N 1
ATOM 622 C CA . ALA A 1 81 ? -5.874 2.619 15.560 1.00 85.88 81 ALA A CA 1
ATOM 623 C C . ALA A 1 81 ? -4.966 2.185 14.398 1.00 85.88 81 ALA A C 1
ATOM 625 O O . ALA A 1 81 ? -5.257 1.188 13.735 1.00 85.88 81 ALA A O 1
ATOM 626 N N . LEU A 1 82 ? -3.831 2.865 14.198 1.00 85.12 82 LEU A N 1
ATOM 627 C CA . LEU A 1 82 ? -2.852 2.517 13.165 1.00 85.12 82 LEU A CA 1
ATOM 628 C C . LEU A 1 82 ? -2.311 1.093 13.347 1.00 85.12 82 LEU A C 1
ATOM 630 O O . LEU A 1 82 ? -2.292 0.302 12.403 1.00 85.12 82 LEU A O 1
ATOM 634 N N . ARG A 1 83 ? -1.921 0.738 14.578 1.00 84.75 83 ARG A N 1
ATOM 635 C CA . ARG A 1 83 ? -1.420 -0.600 14.922 1.00 84.75 83 ARG A CA 1
ATOM 636 C C . ARG A 1 83 ? -2.470 -1.688 14.703 1.00 84.75 83 ARG A C 1
ATOM 638 O O . ARG A 1 83 ? -2.118 -2.812 14.355 1.00 84.75 83 ARG A O 1
ATOM 645 N N . ALA A 1 84 ? -3.744 -1.382 14.930 1.00 83.75 84 ALA A N 1
ATOM 646 C CA . ALA A 1 84 ? -4.836 -2.321 14.697 1.00 83.75 84 ALA A CA 1
ATOM 647 C C . ALA A 1 84 ? -5.178 -2.484 13.205 1.00 83.75 84 ALA A C 1
ATOM 649 O O . ALA A 1 84 ? -5.602 -3.570 12.799 1.00 83.75 84 ALA A O 1
ATOM 650 N N . ALA A 1 85 ? -5.007 -1.427 12.406 1.00 78.69 85 ALA A N 1
ATOM 651 C CA . ALA A 1 85 ? -5.303 -1.420 10.976 1.00 78.69 85 ALA A CA 1
ATOM 652 C C . ALA A 1 85 ? -4.200 -2.088 10.134 1.00 78.69 85 ALA A C 1
ATOM 654 O O . ALA A 1 85 ? -4.503 -2.802 9.173 1.00 78.69 85 ALA A O 1
ATOM 655 N N . LEU A 1 86 ? -2.928 -1.894 10.498 1.00 77.06 86 LEU A N 1
ATOM 656 C CA . LEU A 1 86 ? -1.790 -2.424 9.748 1.00 77.06 86 LEU A CA 1
ATOM 657 C C . LEU A 1 86 ? -1.442 -3.882 10.120 1.00 77.06 86 LEU A C 1
ATOM 659 O O . LEU A 1 86 ? -1.577 -4.279 11.279 1.00 77.06 86 LEU A O 1
ATOM 663 N N . PRO A 1 87 ? -0.952 -4.692 9.159 1.00 68.62 87 PRO A N 1
ATOM 664 C CA . PRO A 1 87 ? -0.931 -4.437 7.715 1.00 68.62 87 PRO A CA 1
ATOM 665 C C . PRO A 1 87 ? -2.331 -4.594 7.109 1.00 68.62 87 PRO A C 1
ATOM 667 O O . PRO A 1 87 ? -3.151 -5.381 7.598 1.00 68.62 87 PRO A O 1
ATOM 670 N N . VAL A 1 88 ? -2.624 -3.836 6.052 1.00 74.44 88 VAL A N 1
ATOM 671 C CA . VAL A 1 88 ? -3.976 -3.793 5.477 1.00 74.44 88 VAL A CA 1
ATOM 672 C C . VAL A 1 88 ? -4.313 -5.115 4.776 1.00 74.44 88 VAL A C 1
ATOM 674 O O . VAL A 1 88 ? -3.465 -5.759 4.157 1.00 74.44 88 VAL A O 1
ATOM 677 N N . GLY A 1 89 ? -5.571 -5.544 4.894 1.00 70.50 89 GLY A N 1
ATOM 678 C CA . GLY A 1 89 ? -6.045 -6.823 4.354 1.00 70.50 89 GLY A CA 1
ATOM 679 C C . GLY A 1 89 ? -5.927 -6.944 2.834 1.00 70.50 89 GLY A C 1
ATOM 680 O O . GLY A 1 89 ? -5.650 -8.023 2.332 1.00 70.50 89 GLY A O 1
ATOM 681 N N . THR A 1 90 ? -6.062 -5.840 2.098 1.00 72.94 90 THR A N 1
ATOM 682 C CA . THR A 1 90 ? -6.022 -5.819 0.623 1.00 72.94 90 THR A CA 1
ATOM 683 C C . THR A 1 90 ? -4.659 -6.174 0.033 1.00 72.94 90 THR A C 1
ATOM 685 O O . THR A 1 90 ? -4.582 -6.607 -1.108 1.00 72.94 90 THR A O 1
ATOM 688 N N . VAL A 1 91 ? -3.588 -5.993 0.805 1.00 76.81 91 VAL A N 1
ATOM 689 C CA . VAL A 1 91 ? -2.198 -6.223 0.379 1.00 76.81 91 VAL A CA 1
ATOM 690 C C . VAL A 1 91 ? -1.581 -7.461 1.027 1.00 76.81 91 VAL A C 1
ATOM 692 O O . VAL A 1 91 ? -0.499 -7.887 0.632 1.00 76.81 91 VAL A O 1
ATOM 695 N N . SER A 1 92 ? -2.252 -8.029 2.031 1.00 78.56 92 SER A N 1
ATOM 696 C CA . SER A 1 92 ? -1.823 -9.245 2.727 1.00 78.56 92 SER A CA 1
ATOM 697 C C . SER A 1 92 ? -2.666 -10.454 2.337 1.00 78.56 92 SER A C 1
ATOM 699 O O . SER A 1 92 ? -2.100 -11.503 2.076 1.00 78.56 92 SER A O 1
ATOM 701 N N . GLY A 1 93 ? -3.991 -10.313 2.263 1.00 80.31 93 GLY A N 1
ATOM 702 C CA . GLY A 1 93 ? -4.942 -11.383 1.966 1.00 80.31 93 GLY A CA 1
ATOM 703 C C . GLY A 1 93 ? -5.803 -11.783 3.169 1.00 80.31 93 GLY A C 1
ATOM 704 O O . GLY A 1 93 ? -5.806 -11.141 4.226 1.00 80.31 93 GLY A O 1
ATOM 705 N N . ALA A 1 94 ? -6.572 -12.859 3.008 1.00 81.88 94 ALA A N 1
ATOM 706 C CA . ALA A 1 94 ? -7.436 -13.413 4.045 1.00 81.88 94 ALA A CA 1
ATOM 707 C C . ALA A 1 94 ? -7.368 -14.952 4.038 1.00 81.88 94 ALA A C 1
ATOM 709 O O . ALA A 1 94 ? -7.512 -15.538 2.969 1.00 81.88 94 ALA A O 1
ATOM 710 N N . PRO A 1 95 ? -7.205 -15.623 5.197 1.00 82.56 95 PRO A N 1
ATOM 711 C CA . PRO A 1 95 ? -6.951 -15.082 6.540 1.00 82.56 95 PRO A CA 1
ATOM 712 C C . PRO A 1 95 ? -5.580 -14.389 6.672 1.00 82.56 95 PRO A C 1
ATOM 714 O O . PRO A 1 95 ? -4.561 -14.949 6.277 1.00 82.56 95 PRO A O 1
ATOM 717 N N . LYS A 1 96 ? -5.544 -13.194 7.287 1.00 78.38 96 LYS A N 1
ATOM 718 C CA . LYS A 1 96 ? -4.381 -12.277 7.282 1.00 78.38 96 LYS A CA 1
ATOM 719 C C . LYS A 1 96 ? -3.053 -12.934 7.678 1.00 78.38 96 LYS A C 1
ATOM 721 O O . LYS A 1 96 ? -2.069 -12.793 6.966 1.00 78.38 96 LYS A O 1
ATOM 726 N N . VAL A 1 97 ? -3.021 -13.647 8.808 1.00 84.00 97 VAL A N 1
ATOM 727 C CA . VAL A 1 97 ? -1.785 -14.278 9.312 1.00 84.00 97 VAL A CA 1
ATOM 728 C C . VAL A 1 97 ? -1.262 -15.302 8.313 1.00 84.00 97 VAL A C 1
ATOM 730 O O . VAL A 1 97 ? -0.092 -15.259 7.953 1.00 84.00 97 VAL A O 1
ATOM 733 N N . LYS A 1 98 ? -2.148 -16.164 7.801 1.00 85.50 98 LYS A N 1
ATOM 734 C CA . LYS A 1 98 ? -1.738 -17.223 6.883 1.00 85.50 98 LYS A CA 1
ATOM 735 C C . LYS A 1 98 ? -1.281 -16.679 5.536 1.00 85.50 98 LYS A C 1
ATOM 737 O O . LYS A 1 98 ? -0.317 -17.176 4.968 1.00 85.50 98 LYS A O 1
ATOM 742 N N . ALA A 1 99 ? -1.958 -15.647 5.047 1.00 86.94 99 ALA A N 1
ATOM 743 C CA . ALA A 1 99 ? -1.596 -15.011 3.796 1.00 86.94 99 ALA A CA 1
ATOM 744 C C . ALA A 1 99 ? -0.224 -14.313 3.894 1.00 86.94 99 ALA A C 1
ATOM 746 O O . ALA A 1 99 ? 0.597 -14.465 2.997 1.00 86.94 99 ALA A O 1
ATOM 747 N N . MET A 1 100 ? 0.085 -13.659 5.023 1.00 86.25 100 MET A N 1
ATOM 748 C CA . MET A 1 100 ? 1.422 -13.094 5.267 1.00 86.25 100 MET A CA 1
ATOM 749 C C . MET A 1 100 ? 2.524 -14.157 5.345 1.00 86.25 100 MET A C 1
ATOM 751 O O . MET A 1 100 ? 3.602 -13.924 4.814 1.00 86.25 100 MET A O 1
ATOM 755 N N . GLU A 1 101 ? 2.267 -15.313 5.966 1.00 88.62 101 GLU A N 1
ATOM 756 C CA . GLU A 1 101 ? 3.230 -16.428 5.978 1.00 88.62 101 GLU A CA 1
ATOM 757 C C . GLU A 1 101 ? 3.541 -16.928 4.563 1.00 88.62 101 GLU A C 1
ATOM 759 O O . GLU A 1 101 ? 4.697 -17.174 4.238 1.00 88.62 101 GLU A O 1
ATOM 764 N N . LEU A 1 102 ? 2.515 -17.077 3.720 1.00 88.69 102 LEU A N 1
ATOM 765 C CA . LEU A 1 102 ? 2.694 -17.512 2.333 1.00 88.69 102 LEU A CA 1
ATOM 766 C C . LEU A 1 102 ? 3.456 -16.470 1.514 1.00 88.69 102 LEU A C 1
ATOM 768 O O . LEU A 1 102 ? 4.343 -16.830 0.750 1.00 88.69 102 LEU A O 1
ATOM 772 N N . ILE A 1 103 ? 3.147 -15.187 1.701 1.00 88.38 103 ILE A N 1
ATOM 773 C CA . ILE A 1 103 ? 3.882 -14.085 1.074 1.00 88.38 103 ILE A CA 1
ATOM 774 C C . ILE A 1 103 ? 5.363 -14.139 1.460 1.00 88.38 103 ILE A C 1
ATOM 776 O O . ILE A 1 103 ? 6.210 -14.084 0.578 1.00 88.38 103 ILE A O 1
ATOM 780 N N . ASP A 1 104 ? 5.677 -14.289 2.748 1.00 88.56 104 ASP A N 1
ATOM 781 C CA . ASP A 1 104 ? 7.063 -14.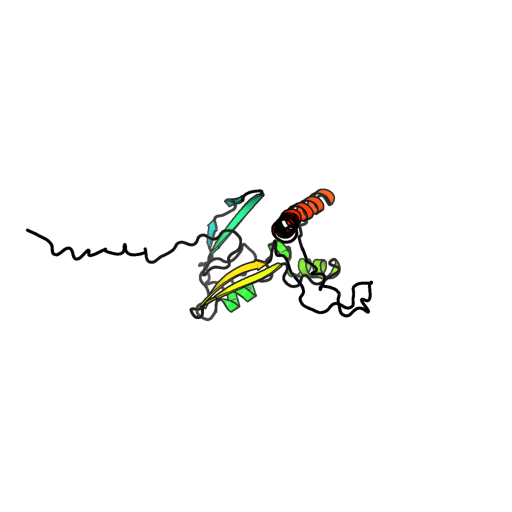346 3.238 1.00 88.56 104 ASP A CA 1
ATOM 782 C C . ASP A 1 104 ? 7.823 -15.573 2.706 1.00 88.56 104 ASP A C 1
ATOM 784 O O . ASP A 1 104 ? 9.026 -15.513 2.478 1.00 88.56 104 ASP A O 1
ATOM 788 N N . GLN A 1 105 ? 7.118 -16.681 2.456 1.00 90.44 105 GLN A N 1
ATOM 789 C CA . GLN A 1 105 ? 7.696 -17.887 1.854 1.00 90.44 105 GLN A CA 1
ATOM 790 C C . GLN A 1 105 ? 7.929 -17.766 0.343 1.00 90.44 105 GLN A C 1
ATOM 792 O O . GLN A 1 105 ? 8.841 -18.404 -0.181 1.00 90.44 105 GLN A O 1
ATOM 797 N N . LEU A 1 106 ? 7.080 -17.015 -0.362 1.00 89.44 106 LEU A N 1
ATOM 798 C CA . LEU A 1 106 ? 7.081 -16.943 -1.825 1.00 89.44 106 LEU A CA 1
ATOM 799 C C . LEU A 1 106 ? 7.851 -15.732 -2.369 1.00 89.44 106 LEU A C 1
ATOM 801 O O . LEU A 1 106 ? 8.395 -15.805 -3.470 1.00 89.44 106 LEU A O 1
ATOM 805 N N . GLU A 1 107 ? 7.905 -14.619 -1.637 1.00 88.19 107 GLU A N 1
ATOM 806 C CA . GLU A 1 107 ? 8.627 -13.423 -2.069 1.00 88.19 107 GLU A CA 1
ATOM 807 C C . GLU A 1 107 ? 10.131 -13.549 -1.797 1.00 88.19 107 GLU A C 1
ATOM 809 O O . GLU A 1 107 ? 10.583 -13.814 -0.689 1.00 88.19 107 GLU A O 1
ATOM 814 N N . VAL A 1 108 ? 10.935 -13.295 -2.831 1.00 81.19 108 VAL A N 1
ATOM 815 C CA . VAL A 1 108 ? 12.403 -13.429 -2.775 1.00 81.19 108 VAL A CA 1
ATOM 816 C C . VAL A 1 108 ? 13.058 -12.319 -1.936 1.00 81.19 108 VAL A C 1
ATOM 818 O O . VAL A 1 108 ? 14.197 -12.449 -1.490 1.00 81.19 108 VAL A O 1
ATOM 821 N N . ALA A 1 109 ? 12.353 -11.208 -1.718 1.00 80.31 109 ALA A N 1
ATOM 822 C CA . ALA A 1 109 ? 12.853 -10.046 -0.998 1.00 80.31 109 ALA A CA 1
ATOM 823 C C . ALA A 1 109 ? 11.797 -9.489 -0.043 1.00 80.31 109 ALA A C 1
ATOM 825 O O . ALA A 1 109 ? 10.596 -9.575 -0.283 1.00 80.31 109 ALA A O 1
ATOM 826 N N . ARG A 1 110 ? 12.260 -8.835 1.026 1.00 82.31 110 ARG A N 1
ATOM 827 C CA . ARG A 1 110 ? 11.375 -8.095 1.930 1.00 82.31 110 ARG A CA 1
ATOM 828 C C . ARG A 1 110 ? 10.729 -6.927 1.185 1.00 82.31 110 ARG A C 1
ATOM 830 O O . ARG A 1 110 ? 11.431 -6.154 0.541 1.00 82.31 110 ARG A O 1
ATOM 837 N N . ARG A 1 111 ? 9.426 -6.726 1.397 1.00 84.56 111 ARG A N 1
ATOM 838 C CA . ARG A 1 111 ? 8.639 -5.628 0.800 1.00 84.56 111 ARG A CA 1
ATOM 839 C C . ARG A 1 111 ? 9.145 -4.219 1.130 1.00 84.56 111 ARG A C 1
ATOM 841 O O . ARG A 1 111 ? 8.884 -3.274 0.393 1.00 84.56 111 ARG A O 1
ATOM 848 N N . GLY A 1 112 ? 9.871 -4.049 2.237 1.00 85.81 112 GLY A N 1
ATOM 849 C CA . GLY A 1 112 ? 10.363 -2.734 2.646 1.00 85.81 112 GLY A CA 1
ATOM 850 C C . GLY A 1 112 ? 9.201 -1.733 2.788 1.00 85.81 112 GLY A C 1
ATOM 851 O O . GLY A 1 112 ? 8.241 -2.044 3.492 1.00 85.81 112 GLY A O 1
ATOM 852 N N . PRO A 1 113 ? 9.253 -0.554 2.138 1.00 86.56 113 PRO A N 1
ATOM 853 C CA . PRO A 1 113 ? 8.152 0.411 2.159 1.00 86.56 113 PRO A CA 1
ATOM 854 C C . PRO A 1 113 ? 6.873 -0.077 1.468 1.00 86.56 113 PRO A C 1
ATOM 856 O O . PRO A 1 113 ? 5.793 0.404 1.804 1.00 86.56 113 PRO A O 1
ATOM 859 N N . TYR A 1 114 ? 6.964 -1.004 0.510 1.00 87.12 114 TYR A N 1
ATOM 860 C CA . TYR A 1 114 ? 5.803 -1.469 -0.244 1.00 87.12 114 TYR A CA 1
ATOM 861 C C . TYR A 1 114 ? 4.773 -2.112 0.685 1.00 87.12 114 TYR A C 1
ATOM 863 O O . TYR A 1 114 ? 5.115 -2.930 1.539 1.00 87.12 114 TYR A O 1
ATOM 871 N N . SER A 1 115 ? 3.496 -1.755 0.513 1.00 84.38 115 SER A N 1
ATOM 872 C CA . SER A 1 115 ? 2.372 -2.178 1.370 1.00 84.38 115 SER A CA 1
ATOM 873 C C . SER A 1 115 ? 2.412 -1.671 2.826 1.00 84.38 115 SER A C 1
ATOM 875 O O . SER A 1 115 ? 1.538 -2.020 3.622 1.00 84.38 115 SER A O 1
ATOM 877 N N . GLY A 1 116 ? 3.385 -0.817 3.165 1.00 86.12 116 GLY A N 1
ATOM 878 C CA . GLY A 1 116 ? 3.452 -0.089 4.430 1.00 86.12 116 GLY A CA 1
ATOM 879 C C . GLY A 1 116 ? 2.526 1.132 4.474 1.00 86.12 116 GLY A C 1
ATOM 880 O O . GLY A 1 116 ? 1.746 1.376 3.554 1.00 86.12 116 GLY A O 1
ATOM 881 N N . GLY A 1 117 ? 2.619 1.907 5.556 1.00 86.31 117 GLY A N 1
ATOM 882 C CA . GLY A 1 117 ? 1.915 3.181 5.714 1.00 86.31 117 GLY A CA 1
ATOM 883 C C . GLY A 1 117 ? 2.848 4.373 5.501 1.00 86.31 117 GLY A C 1
ATOM 884 O O . GLY A 1 117 ? 3.941 4.401 6.064 1.00 86.31 117 GLY A O 1
ATOM 885 N N . PHE A 1 118 ? 2.411 5.359 4.722 1.00 87.06 118 PHE A N 1
ATOM 886 C CA . PHE A 1 118 ? 3.091 6.635 4.515 1.00 87.06 118 PHE A CA 1
ATOM 887 C C . PHE A 1 118 ? 2.115 7.788 4.753 1.00 87.06 118 PHE A C 1
ATOM 889 O O . PHE A 1 118 ? 1.024 7.802 4.188 1.00 87.06 118 PHE A O 1
ATOM 896 N N . GLY A 1 119 ? 2.492 8.759 5.580 1.00 88.19 119 GLY A N 1
ATOM 897 C CA . GLY A 1 119 ? 1.636 9.906 5.860 1.00 88.19 119 GLY A CA 1
ATOM 898 C C . GLY A 1 119 ? 2.100 10.736 7.050 1.00 88.19 119 GLY A C 1
ATOM 899 O O . GLY A 1 119 ? 3.271 10.694 7.429 1.00 88.19 119 GLY A O 1
ATOM 900 N N . GLY A 1 120 ? 1.176 11.515 7.607 1.00 88.2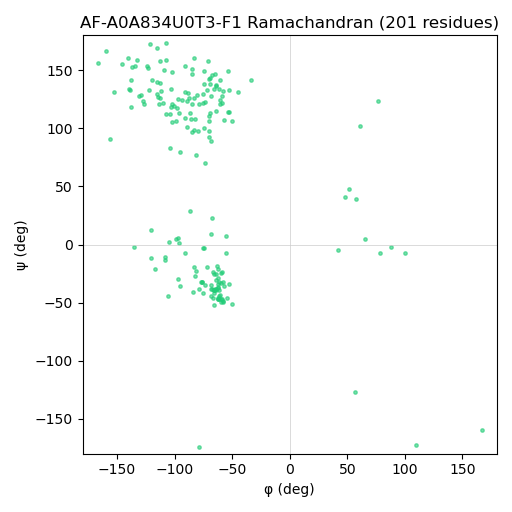5 120 GLY A N 1
ATOM 901 C CA . GLY A 1 120 ? 1.448 12.532 8.615 1.00 88.25 120 GLY A CA 1
ATOM 902 C C . GLY A 1 120 ? 0.652 12.330 9.896 1.00 88.25 120 GLY A C 1
ATOM 903 O O . GLY A 1 120 ? -0.451 11.782 9.901 1.00 88.25 120 GLY A O 1
ATOM 904 N N . ILE A 1 121 ? 1.230 12.805 10.996 1.00 89.12 121 ILE A N 1
ATOM 905 C CA . ILE A 1 121 ? 0.593 12.824 12.310 1.00 89.12 121 ILE A CA 1
ATOM 906 C C . ILE A 1 121 ? 0.759 14.227 12.874 1.00 89.12 121 ILE A C 1
ATOM 908 O O . ILE A 1 121 ? 1.862 14.770 12.912 1.00 89.12 121 ILE A O 1
ATOM 912 N N . SER A 1 122 ? -0.353 14.810 13.295 1.00 89.19 122 SER A N 1
ATOM 913 C CA . SER A 1 122 ? -0.395 16.109 13.944 1.00 89.19 122 SER A CA 1
ATOM 914 C C . SER A 1 122 ? -0.142 15.973 15.443 1.00 89.19 122 SER A C 1
ATOM 916 O O . SER A 1 122 ? -0.548 14.999 16.080 1.00 89.19 122 SER A O 1
ATOM 918 N N . PHE A 1 123 ? 0.433 17.013 16.045 1.00 87.56 123 PHE A N 1
ATOM 919 C CA . PHE A 1 123 ? 0.530 17.137 17.502 1.00 87.56 123 PHE A CA 1
ATOM 920 C C . PHE A 1 123 ? -0.844 17.226 18.191 1.00 87.56 123 PHE A C 1
ATOM 922 O O . PHE A 1 123 ? -0.945 16.944 19.380 1.00 87.56 123 PHE A O 1
ATOM 929 N N . SER A 1 124 ? -1.909 17.557 17.449 1.00 87.50 124 SER A N 1
ATOM 930 C CA . SER A 1 124 ? -3.305 17.486 17.917 1.00 87.50 124 SER A CA 1
ATOM 931 C C . SER A 1 124 ? -3.863 16.056 17.992 1.00 87.50 124 SER A C 1
ATOM 933 O O . SER A 1 124 ? -5.009 15.867 18.400 1.00 87.50 124 SER A O 1
ATOM 935 N N . GLY A 1 125 ? -3.084 15.046 17.591 1.00 81.00 125 GLY A N 1
ATOM 936 C CA . GLY A 1 125 ? -3.481 13.636 17.584 1.00 81.00 125 GLY A CA 1
ATOM 937 C C . GLY A 1 125 ? -4.182 13.182 16.301 1.00 81.00 125 GLY A C 1
ATOM 938 O O . GLY A 1 125 ? -4.502 11.997 16.172 1.00 81.00 125 GLY A O 1
ATOM 939 N N . ASP A 1 126 ? -4.397 14.091 15.348 1.00 86.31 126 ASP A N 1
ATOM 940 C CA . ASP A 1 126 ? -4.902 13.750 14.019 1.00 86.31 126 ASP A CA 1
ATOM 941 C C . ASP A 1 126 ? -3.846 12.973 13.234 1.00 86.31 126 ASP A C 1
ATOM 943 O O . ASP A 1 126 ? -2.648 13.227 13.350 1.00 86.31 126 ASP A O 1
ATOM 947 N N . MET A 1 127 ? -4.294 12.013 12.439 1.00 88.19 127 MET A N 1
ATOM 948 C CA . MET A 1 127 ? -3.439 11.156 11.635 1.00 88.19 127 MET A CA 1
ATOM 949 C C . MET A 1 127 ? -4.080 10.997 10.267 1.00 88.19 127 MET A C 1
ATOM 951 O O . MET A 1 127 ? -5.303 10.893 10.181 1.00 88.19 127 MET A O 1
ATOM 955 N N . ASP A 1 128 ? -3.245 10.990 9.235 1.00 88.69 128 ASP A N 1
ATOM 956 C CA . ASP A 1 128 ? -3.612 10.525 7.907 1.00 88.69 128 ASP A CA 1
ATOM 957 C C . ASP A 1 128 ? -2.463 9.693 7.346 1.00 88.69 128 ASP A C 1
ATOM 959 O O . ASP A 1 128 ? -1.337 10.176 7.207 1.00 88.69 128 ASP A O 1
ATOM 963 N N . ILE A 1 129 ? -2.746 8.422 7.082 1.00 86.38 129 ILE A N 1
ATOM 964 C CA . ILE A 1 129 ? -1.790 7.451 6.562 1.00 86.38 129 ILE A CA 1
ATOM 965 C C . ILE A 1 129 ? -2.395 6.830 5.314 1.00 86.38 129 ILE A C 1
ATOM 967 O O . ILE A 1 129 ? -3.444 6.188 5.384 1.00 86.38 129 ILE A O 1
ATOM 971 N N . ALA A 1 130 ? -1.690 6.979 4.199 1.00 88.19 130 ALA A N 1
ATOM 972 C CA . ALA A 1 130 ? -1.955 6.272 2.963 1.00 88.19 130 ALA A CA 1
ATOM 973 C C . ALA A 1 130 ? -1.143 4.974 2.916 1.00 88.19 130 ALA A C 1
ATOM 975 O O . ALA A 1 130 ? -0.060 4.859 3.495 1.00 88.19 130 ALA A O 1
ATOM 976 N N . LEU A 1 131 ? -1.640 3.985 2.179 1.00 86.94 131 LEU A N 1
ATOM 977 C CA . LEU A 1 131 ? -0.829 2.821 1.844 1.00 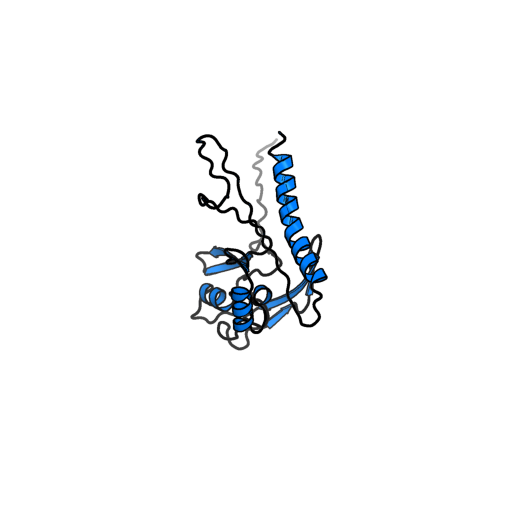86.94 131 LEU A CA 1
ATOM 978 C C . LEU A 1 131 ? 0.237 3.197 0.817 1.00 86.94 131 LEU A C 1
ATOM 980 O O . LEU A 1 131 ? -0.075 3.786 -0.217 1.00 86.94 131 LEU A O 1
ATOM 984 N N . ALA A 1 132 ? 1.475 2.779 1.068 1.00 88.94 132 ALA A N 1
ATOM 985 C CA . ALA A 1 132 ? 2.600 2.915 0.149 1.00 88.94 132 ALA A CA 1
ATOM 986 C C . ALA A 1 132 ? 2.474 1.910 -1.012 1.00 88.94 132 ALA A C 1
ATOM 988 O O . ALA A 1 132 ? 3.178 0.900 -1.111 1.00 88.94 132 ALA A O 1
ATOM 989 N N . LEU A 1 133 ? 1.488 2.176 -1.864 1.00 86.62 133 LEU A N 1
ATOM 990 C CA . LEU A 1 133 ? 1.249 1.525 -3.140 1.00 86.62 133 LEU A CA 1
ATOM 991 C C . LEU A 1 133 ? 1.576 2.515 -4.251 1.00 86.62 133 LEU A C 1
ATOM 993 O O . LEU A 1 133 ? 1.425 3.723 -4.083 1.00 86.62 133 LEU A O 1
ATOM 997 N N . ARG A 1 134 ? 2.005 1.993 -5.405 1.00 88.38 134 ARG A N 1
ATOM 998 C CA . ARG A 1 134 ? 2.477 2.816 -6.530 1.00 88.38 134 ARG A CA 1
ATOM 999 C C . ARG A 1 134 ? 3.552 3.825 -6.090 1.00 88.38 134 ARG A C 1
ATOM 1001 O O . ARG A 1 134 ? 3.482 5.010 -6.394 1.00 88.38 134 ARG A O 1
ATOM 1008 N N . THR A 1 135 ? 4.535 3.348 -5.336 1.00 90.25 135 THR A N 1
ATOM 1009 C CA . THR A 1 135 ? 5.631 4.160 -4.795 1.00 90.25 135 THR A CA 1
ATOM 1010 C C . THR A 1 135 ? 6.942 3.754 -5.462 1.00 90.25 135 THR A C 1
ATOM 1012 O O . THR A 1 135 ? 7.184 2.564 -5.654 1.00 90.25 135 THR A O 1
ATOM 1015 N N . ILE A 1 136 ? 7.783 4.734 -5.803 1.00 91.00 136 ILE A N 1
ATOM 1016 C CA . ILE A 1 136 ? 9.149 4.508 -6.293 1.00 91.00 136 ILE A CA 1
ATOM 1017 C C . ILE A 1 136 ? 10.100 4.662 -5.111 1.00 91.00 136 ILE A C 1
ATOM 1019 O O . ILE A 1 136 ? 10.086 5.695 -4.441 1.00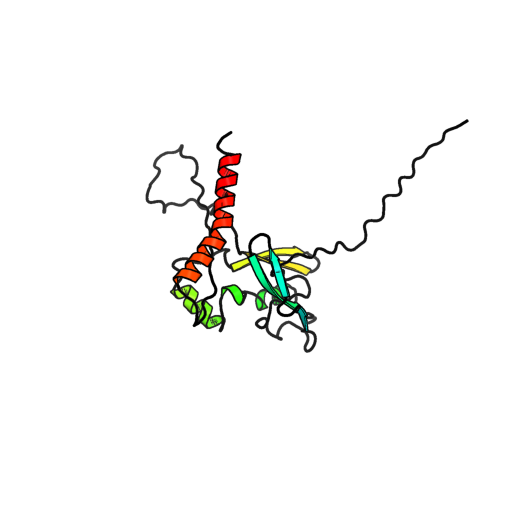 91.00 136 ILE A O 1
ATOM 1023 N N . VAL A 1 137 ? 10.922 3.648 -4.850 1.00 89.56 137 VAL A N 1
ATOM 1024 C CA . VAL A 1 137 ? 11.908 3.692 -3.765 1.00 89.56 137 VAL A CA 1
ATOM 1025 C C . VAL A 1 137 ? 13.308 3.781 -4.358 1.00 89.56 137 VAL A C 1
ATOM 1027 O O . VAL A 1 137 ? 13.728 2.899 -5.101 1.00 89.56 137 VAL A O 1
ATOM 1030 N N . PHE A 1 138 ? 14.043 4.830 -3.995 1.00 87.62 138 PHE A N 1
ATOM 1031 C CA . PHE A 1 138 ? 15.456 4.987 -4.334 1.00 87.62 138 PHE A CA 1
ATOM 1032 C C . PHE A 1 138 ? 16.304 4.646 -3.100 1.00 87.62 138 PHE A C 1
ATOM 1034 O O . PHE A 1 138 ? 16.340 5.428 -2.146 1.00 87.62 138 PHE A O 1
ATOM 1041 N N . PRO A 1 139 ? 16.970 3.480 -3.064 1.00 79.81 139 PRO A N 1
ATOM 1042 C CA . PRO A 1 139 ? 17.855 3.121 -1.973 1.00 79.81 139 PRO A CA 1
ATOM 1043 C C . PRO A 1 139 ? 19.091 4.027 -2.006 1.00 79.81 139 PRO A C 1
ATOM 1045 O O . PRO A 1 139 ? 19.761 4.155 -3.027 1.00 79.81 139 PRO A O 1
ATOM 1048 N N . THR A 1 140 ? 19.405 4.656 -0.875 1.00 74.00 140 THR A N 1
ATOM 1049 C CA . THR A 1 140 ? 20.534 5.597 -0.740 1.00 74.00 140 THR A CA 1
ATOM 1050 C C . THR A 1 140 ? 21.838 4.917 -0.310 1.00 74.00 140 THR A C 1
ATOM 1052 O O . THR A 1 140 ? 22.904 5.542 -0.288 1.00 74.00 140 THR A O 1
ATOM 1055 N N . ASN A 1 141 ? 21.758 3.631 0.032 1.00 67.44 141 ASN A N 1
ATOM 1056 C CA . ASN A 1 141 ? 22.861 2.829 0.539 1.00 67.44 141 ASN A CA 1
ATOM 1057 C C . ASN A 1 141 ? 23.892 2.586 -0.576 1.00 67.44 141 ASN A C 1
ATOM 1059 O O . ASN A 1 141 ? 23.525 2.256 -1.703 1.00 67.44 141 ASN A O 1
ATOM 1063 N N . THR A 1 142 ? 25.187 2.685 -0.257 1.00 57.28 142 THR A N 1
ATOM 1064 C CA . THR A 1 142 ? 26.255 2.248 -1.168 1.00 57.28 142 THR A CA 1
ATOM 1065 C C . THR A 1 142 ? 26.144 0.741 -1.366 1.00 57.28 142 THR A C 1
ATOM 1067 O O . THR A 1 142 ? 26.295 -0.029 -0.418 1.00 57.28 142 THR A O 1
ATOM 1070 N N . ARG A 1 143 ? 25.839 0.327 -2.592 1.00 54.69 143 ARG A N 1
ATOM 1071 C CA . ARG A 1 143 ? 25.703 -1.074 -2.973 1.00 54.69 143 ARG A CA 1
ATOM 1072 C C . ARG A 1 143 ? 27.039 -1.627 -3.467 1.00 54.69 143 ARG A C 1
ATOM 1074 O O . ARG A 1 143 ? 27.704 -0.998 -4.281 1.00 54.69 143 ARG A O 1
ATOM 1081 N N . PHE A 1 144 ? 27.419 -2.793 -2.944 1.00 51.16 144 PHE A N 1
ATOM 1082 C CA . PHE A 1 144 ? 28.553 -3.605 -3.413 1.00 51.16 144 PHE A CA 1
ATOM 1083 C C . PHE A 1 144 ? 28.082 -4.834 -4.217 1.00 51.16 144 PHE A C 1
ATOM 1085 O O . PHE A 1 144 ? 28.898 -5.660 -4.609 1.00 51.16 144 PHE A O 1
ATOM 1092 N N . ASP A 1 145 ? 26.770 -4.978 -4.426 1.00 45.75 145 ASP A N 1
ATOM 1093 C CA . ASP A 1 145 ? 26.095 -6.138 -5.022 1.00 45.75 145 ASP A CA 1
ATOM 1094 C C . ASP A 1 145 ? 25.790 -5.979 -6.522 1.00 45.75 145 ASP A C 1
ATOM 1096 O O . ASP A 1 145 ? 25.210 -6.872 -7.136 1.00 45.75 145 ASP A O 1
ATOM 1100 N N . THR A 1 146 ? 26.238 -4.897 -7.163 1.00 44.12 146 THR A N 1
ATOM 1101 C CA . THR A 1 146 ? 26.371 -4.896 -8.620 1.00 44.12 146 THR A CA 1
ATOM 1102 C C . THR A 1 146 ? 27.576 -5.755 -8.996 1.00 44.12 146 THR A C 1
ATOM 1104 O O . THR A 1 146 ? 28.701 -5.475 -8.589 1.00 44.12 146 THR A O 1
ATOM 1107 N N . MET A 1 147 ? 27.359 -6.779 -9.825 1.00 43.03 147 MET A N 1
ATOM 1108 C CA . MET A 1 147 ? 28.394 -7.673 -10.380 1.00 43.03 147 MET A CA 1
ATOM 1109 C C . MET A 1 147 ? 29.527 -6.935 -11.134 1.00 43.03 147 MET A C 1
ATOM 1111 O O . MET A 1 147 ? 30.550 -7.530 -11.466 1.00 43.03 147 MET A O 1
ATOM 1115 N N . TYR A 1 148 ? 29.393 -5.623 -11.343 1.00 40.88 148 TYR A N 1
ATOM 1116 C CA . TYR A 1 148 ? 30.466 -4.733 -11.763 1.00 40.88 148 TYR A CA 1
ATOM 1117 C C . TYR A 1 148 ? 31.060 -3.981 -10.565 1.00 40.88 148 TYR A C 1
ATOM 1119 O O . TYR A 1 148 ? 30.480 -3.037 -10.030 1.00 40.88 148 TYR A O 1
ATOM 1127 N N . SER A 1 149 ? 32.262 -4.402 -10.168 1.00 38.84 149 SER A N 1
ATOM 1128 C CA . SER A 1 149 ? 33.141 -3.645 -9.279 1.00 38.84 149 SER A CA 1
ATOM 1129 C C . SER A 1 149 ? 33.674 -2.421 -10.026 1.00 38.84 149 SER A C 1
ATOM 1131 O O . SER A 1 149 ? 34.490 -2.548 -10.942 1.00 38.84 149 SER A O 1
ATOM 1133 N N . TYR A 1 150 ? 33.235 -1.223 -9.643 1.00 47.38 150 TYR A N 1
ATOM 1134 C CA . TYR A 1 150 ? 33.858 0.011 -10.110 1.00 47.38 150 TYR A CA 1
ATOM 1135 C C . TYR A 1 150 ? 35.062 0.353 -9.232 1.00 47.38 150 TYR A C 1
ATOM 1137 O O . TYR A 1 150 ? 34.942 0.968 -8.178 1.00 47.38 150 TYR A O 1
ATOM 1145 N N . LYS A 1 151 ? 36.246 -0.037 -9.715 1.00 46.12 151 LYS A N 1
ATOM 1146 C CA . LYS A 1 151 ? 37.565 0.415 -9.240 1.00 46.12 151 LYS A CA 1
ATOM 1147 C C . LYS A 1 151 ? 37.871 1.893 -9.556 1.00 46.12 151 LYS A C 1
ATOM 1149 O O . LYS A 1 151 ? 39.001 2.319 -9.345 1.00 46.12 151 LYS A O 1
ATOM 1154 N N . ASP A 1 152 ? 36.906 2.673 -10.045 1.00 52.50 152 ASP A N 1
ATOM 1155 C CA . ASP A 1 152 ? 37.138 4.029 -10.551 1.00 52.50 152 ASP A CA 1
ATOM 1156 C C . ASP A 1 152 ? 36.429 5.109 -9.728 1.00 52.50 152 ASP A C 1
ATOM 1158 O O . ASP A 1 152 ? 35.220 5.066 -9.506 1.00 52.50 152 ASP A O 1
ATOM 1162 N N . VAL A 1 153 ? 37.201 6.123 -9.335 1.00 49.75 153 VAL A N 1
ATOM 1163 C CA . VAL A 1 153 ? 36.831 7.213 -8.410 1.00 49.75 153 VAL A CA 1
ATOM 1164 C C . VAL A 1 153 ? 35.907 8.264 -9.063 1.00 49.75 153 VAL A C 1
ATOM 1166 O O . VAL A 1 153 ? 35.425 9.168 -8.390 1.00 49.75 153 VAL A O 1
ATOM 1169 N N . ASN A 1 154 ? 35.599 8.129 -10.361 1.00 48.94 154 ASN A N 1
ATOM 1170 C CA . ASN A 1 154 ? 34.882 9.140 -11.154 1.00 48.94 154 ASN A CA 1
ATOM 1171 C C . ASN A 1 154 ? 33.548 8.678 -11.776 1.00 48.94 154 ASN A C 1
ATOM 1173 O O . ASN A 1 154 ? 33.003 9.380 -12.631 1.00 48.94 154 ASN A O 1
ATOM 1177 N N . LYS A 1 155 ? 32.976 7.530 -11.385 1.00 49.09 155 LYS A N 1
ATOM 1178 C CA . LYS A 1 155 ? 31.664 7.110 -11.912 1.00 49.09 155 LYS A CA 1
ATOM 1179 C C . LYS A 1 155 ? 30.509 7.729 -11.122 1.00 49.09 155 LYS A C 1
ATOM 1181 O O . LYS A 1 155 ? 30.394 7.528 -9.915 1.00 49.09 155 LYS A O 1
ATOM 1186 N N . ARG A 1 156 ? 29.646 8.484 -11.823 1.00 49.09 156 ARG A N 1
ATOM 1187 C CA . ARG A 1 156 ? 28.330 8.929 -11.326 1.00 49.09 156 ARG A CA 1
ATOM 1188 C C . ARG A 1 156 ? 27.636 7.741 -10.650 1.00 49.09 156 ARG A C 1
ATOM 1190 O O . ARG A 1 156 ? 27.590 6.662 -11.231 1.00 49.09 156 ARG A O 1
ATOM 1197 N N . ARG A 1 157 ? 27.104 7.944 -9.439 1.00 54.81 157 ARG A N 1
ATOM 1198 C CA . ARG A 1 157 ? 26.221 6.973 -8.776 1.00 54.81 157 ARG A CA 1
ATOM 1199 C C . ARG A 1 157 ? 25.088 6.616 -9.743 1.00 54.81 157 ARG A C 1
ATOM 1201 O O . ARG A 1 157 ? 24.288 7.487 -10.076 1.00 54.81 157 ARG A O 1
ATOM 1208 N N . GLU A 1 158 ? 25.038 5.366 -10.190 1.00 65.06 158 GLU A N 1
ATOM 1209 C CA . GLU A 1 158 ? 23.868 4.824 -10.879 1.00 65.06 158 GLU A CA 1
ATOM 1210 C C . GLU A 1 158 ? 22.748 4.704 -9.835 1.00 65.06 158 GLU A C 1
ATOM 1212 O O . GLU A 1 158 ? 22.867 3.970 -8.851 1.00 65.06 158 GLU A O 1
ATOM 1217 N N . TRP A 1 159 ? 21.692 5.504 -9.992 1.00 74.81 159 TRP A N 1
ATOM 1218 C CA . TRP A 1 159 ? 20.511 5.414 -9.139 1.00 74.81 159 TRP A CA 1
ATOM 1219 C C . TRP A 1 159 ? 19.696 4.193 -9.552 1.00 74.81 159 TRP A C 1
ATOM 1221 O O . TRP A 1 159 ? 19.380 4.021 -10.724 1.00 74.81 159 TRP A O 1
ATOM 1231 N N . ILE A 1 160 ? 19.329 3.355 -8.585 1.00 80.56 160 ILE A N 1
ATOM 1232 C CA . ILE A 1 160 ? 18.465 2.198 -8.828 1.00 80.56 160 ILE A CA 1
ATOM 1233 C C . ILE A 1 160 ? 17.064 2.550 -8.335 1.00 80.56 160 ILE A C 1
ATOM 1235 O O . ILE A 1 160 ? 16.876 2.790 -7.146 1.00 80.56 160 ILE A O 1
ATOM 1239 N N . ALA A 1 161 ? 16.077 2.558 -9.225 1.00 86.25 161 ALA A N 1
ATOM 1240 C CA . ALA A 1 161 ? 14.676 2.704 -8.844 1.00 86.25 161 ALA A CA 1
ATOM 1241 C C . ALA A 1 161 ? 14.070 1.329 -8.531 1.00 86.25 161 ALA A C 1
ATOM 1243 O O . ALA A 1 161 ? 14.132 0.410 -9.345 1.00 86.25 161 ALA A O 1
ATOM 1244 N N . HIS A 1 162 ? 13.479 1.169 -7.349 1.00 88.38 162 HIS A N 1
ATOM 1245 C CA . HIS A 1 162 ? 12.717 -0.023 -6.979 1.00 88.38 162 HIS A CA 1
ATOM 1246 C C . HIS A 1 162 ? 11.228 0.237 -7.191 1.00 88.38 162 HIS A C 1
ATOM 1248 O O . HIS A 1 162 ? 10.649 1.117 -6.550 1.00 88.38 162 HIS A O 1
ATOM 1254 N N . LEU A 1 163 ? 10.626 -0.537 -8.096 1.00 90.50 163 LEU A N 1
ATOM 1255 C CA . LEU A 1 163 ? 9.197 -0.529 -8.398 1.00 90.50 163 LEU A CA 1
ATOM 1256 C C . LEU A 1 163 ? 8.607 -1.865 -7.959 1.00 90.50 163 LEU A C 1
ATOM 1258 O O . LEU A 1 163 ? 9.027 -2.912 -8.444 1.00 90.50 163 LEU A O 1
ATOM 1262 N N . GLN A 1 164 ? 7.630 -1.830 -7.056 1.00 90.12 164 GLN A N 1
ATOM 1263 C CA . GLN A 1 164 ? 6.938 -3.032 -6.607 1.00 90.12 164 GLN A CA 1
ATOM 1264 C C . GLN A 1 164 ? 5.436 -2.901 -6.862 1.00 90.12 164 GLN A C 1
ATOM 1266 O O . GLN A 1 164 ? 4.812 -1.879 -6.563 1.00 90.12 164 GLN A O 1
ATOM 1271 N N . ALA A 1 165 ? 4.864 -3.952 -7.439 1.00 89.62 165 ALA A N 1
ATOM 1272 C CA . ALA A 1 165 ? 3.446 -4.092 -7.722 1.00 89.62 165 ALA A CA 1
ATOM 1273 C C . ALA A 1 165 ? 3.016 -5.534 -7.434 1.00 89.62 165 ALA A C 1
ATOM 1275 O O . ALA A 1 165 ? 3.845 -6.436 -7.363 1.00 89.62 165 ALA A O 1
ATOM 1276 N N . GLY A 1 166 ? 1.715 -5.725 -7.248 1.00 88.75 166 GLY A N 1
ATOM 1277 C CA . GLY A 1 166 ? 1.127 -7.011 -6.903 1.00 88.75 166 GLY A CA 1
ATOM 1278 C C . GLY A 1 166 ? -0.358 -7.031 -7.243 1.00 88.75 166 GLY A C 1
ATOM 1279 O O . GLY A 1 166 ? -0.969 -5.977 -7.486 1.00 88.75 166 GLY A O 1
ATOM 1280 N N . ALA A 1 167 ? -0.930 -8.227 -7.241 1.00 88.25 167 ALA A N 1
ATOM 1281 C CA . ALA A 1 167 ? -2.338 -8.475 -7.506 1.00 88.25 167 ALA A CA 1
ATOM 1282 C C . ALA A 1 167 ? -2.931 -9.425 -6.456 1.00 88.25 167 ALA A C 1
ATOM 1284 O O . ALA A 1 167 ? -2.204 -10.090 -5.712 1.00 88.25 167 ALA A O 1
ATOM 1285 N N . GLY A 1 168 ? -4.254 -9.390 -6.321 1.00 89.06 168 GLY A N 1
ATOM 1286 C CA . GLY A 1 168 ? -4.971 -10.177 -5.326 1.00 89.06 168 GLY A CA 1
ATOM 1287 C C . GLY A 1 168 ? -5.370 -11.518 -5.916 1.00 89.06 168 GLY A C 1
ATOM 1288 O O . GLY A 1 168 ? -6.279 -11.560 -6.729 1.00 89.06 168 GLY A O 1
ATOM 1289 N N . ILE A 1 169 ? -4.729 -12.598 -5.475 1.00 88.62 169 ILE A N 1
ATOM 1290 C CA . ILE A 1 169 ? -4.997 -13.936 -6.010 1.00 88.62 169 ILE A CA 1
ATOM 1291 C C . ILE A 1 169 ? -6.214 -14.558 -5.325 1.00 88.62 169 ILE A C 1
ATOM 1293 O O . ILE A 1 169 ? -6.263 -14.677 -4.096 1.00 88.62 169 ILE A O 1
ATOM 1297 N N . VAL A 1 170 ? -7.173 -14.990 -6.137 1.00 91.62 170 VAL A N 1
ATOM 1298 C CA . VAL A 1 170 ? -8.369 -15.739 -5.744 1.00 91.62 170 VAL A CA 1
ATOM 1299 C C . VAL A 1 170 ? -8.415 -17.085 -6.475 1.00 91.62 170 VAL A C 1
ATOM 1301 O O . VAL A 1 170 ? -7.566 -17.388 -7.309 1.00 91.62 170 VAL A O 1
ATOM 1304 N N . ALA A 1 171 ? -9.358 -17.955 -6.108 1.00 89.31 171 ALA A N 1
ATOM 1305 C CA . ALA A 1 171 ? -9.409 -19.326 -6.629 1.00 89.31 171 ALA A CA 1
ATOM 1306 C C . ALA A 1 171 ? -9.664 -19.399 -8.147 1.00 89.31 171 ALA A C 1
ATOM 1308 O O . ALA A 1 171 ? -9.300 -20.380 -8.787 1.00 89.31 171 ALA A O 1
ATOM 1309 N N . ASP A 1 172 ? -10.300 -18.371 -8.695 1.00 93.50 172 ASP A N 1
ATOM 1310 C CA . ASP A 1 172 ? -10.661 -18.182 -10.097 1.00 93.50 172 ASP A CA 1
ATOM 1311 C C . ASP A 1 172 ? -9.683 -17.274 -10.863 1.00 93.50 172 ASP A C 1
ATOM 1313 O O . ASP A 1 172 ? -9.918 -16.984 -12.034 1.00 93.50 172 ASP A O 1
ATOM 1317 N N . SER A 1 173 ? -8.582 -16.847 -10.234 1.00 92.88 173 SER A N 1
ATOM 1318 C CA . SER A 1 173 ? -7.547 -16.041 -10.887 1.00 92.88 173 SER A CA 1
ATOM 1319 C C . SER A 1 173 ? -6.847 -16.809 -12.012 1.00 92.88 173 SER A C 1
ATOM 1321 O O . SER A 1 173 ? -6.432 -17.958 -11.835 1.00 92.88 173 SER A O 1
ATOM 1323 N N . ASP A 1 174 ? -6.621 -16.135 -13.142 1.00 96.00 174 ASP A N 1
ATOM 1324 C CA . ASP A 1 174 ? -5.741 -16.614 -14.210 1.00 96.00 174 ASP A CA 1
ATOM 1325 C C . ASP A 1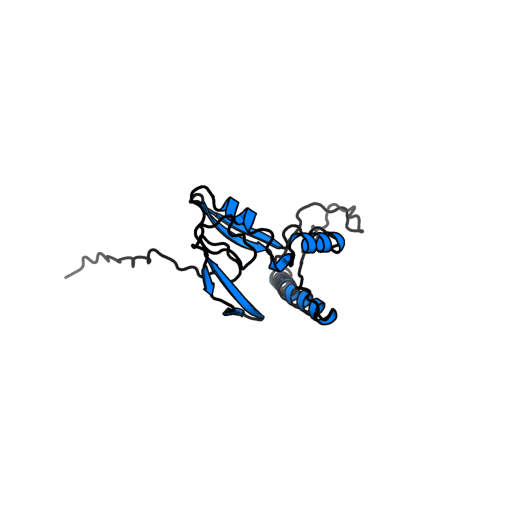 174 ? -4.318 -16.042 -14.033 1.00 96.00 174 ASP A C 1
ATOM 1327 O O . ASP A 1 174 ? -4.153 -14.821 -13.992 1.00 96.00 174 ASP A O 1
ATOM 1331 N N . PRO A 1 175 ? -3.261 -16.876 -13.957 1.00 93.31 175 PRO A N 1
ATOM 1332 C CA . PRO A 1 175 ? -1.902 -16.393 -13.705 1.00 93.31 175 PRO A CA 1
ATOM 1333 C C . PRO A 1 175 ? -1.387 -15.354 -14.710 1.00 93.31 175 PRO A C 1
ATOM 1335 O O . PRO A 1 175 ? -0.635 -14.454 -14.331 1.00 93.31 175 PRO A O 1
ATOM 1338 N N . ALA A 1 176 ? -1.758 -15.471 -15.988 1.00 95.31 176 ALA A N 1
ATOM 1339 C CA . ALA A 1 176 ? -1.308 -14.533 -17.006 1.00 95.31 176 ALA A CA 1
ATOM 1340 C C . ALA A 1 176 ? -2.023 -13.185 -16.861 1.00 95.31 176 ALA A C 1
ATOM 1342 O O . ALA A 1 176 ? -1.421 -12.143 -17.126 1.00 95.31 176 ALA A O 1
ATOM 1343 N N . ASP A 1 177 ? -3.291 -13.187 -16.459 1.00 93.88 177 A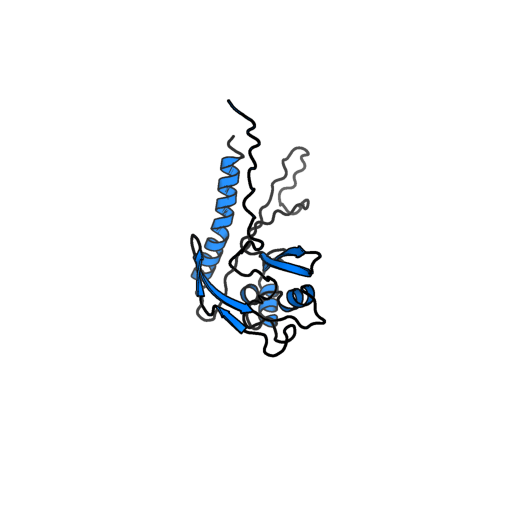SP A N 1
ATOM 1344 C CA . ASP A 1 177 ? -4.073 -11.970 -16.232 1.00 93.88 177 ASP A CA 1
ATOM 1345 C C . ASP A 1 177 ? -3.551 -11.193 -15.017 1.00 93.88 177 ASP A C 1
ATOM 1347 O O . ASP A 1 177 ? -3.314 -9.987 -15.114 1.00 93.88 177 ASP A O 1
ATOM 1351 N N . GLU A 1 178 ? -3.260 -11.890 -13.917 1.00 92.31 178 GLU A N 1
ATOM 1352 C CA . GLU A 1 178 ? -2.714 -11.298 -12.686 1.00 92.31 178 GLU A CA 1
ATOM 1353 C C . GLU A 1 178 ? -1.320 -10.690 -12.902 1.00 92.31 178 GLU A C 1
ATOM 1355 O O . GLU A 1 178 ? -1.002 -9.604 -12.402 1.00 92.31 178 GLU A O 1
ATOM 1360 N N . GLN A 1 179 ? -0.486 -11.357 -13.706 1.00 92.38 179 GLN A N 1
ATOM 1361 C CA . GLN A 1 179 ? 0.812 -10.826 -14.117 1.00 92.38 179 GLN A CA 1
ATOM 1362 C C . GLN A 1 179 ? 0.649 -9.532 -14.927 1.00 92.38 179 GLN A C 1
ATOM 1364 O O . GLN A 1 179 ? 1.303 -8.529 -14.626 1.00 92.38 179 GLN A O 1
ATOM 1369 N N . ARG A 1 180 ? -0.267 -9.512 -15.907 1.00 91.88 180 ARG A N 1
ATOM 1370 C CA . ARG A 1 180 ? -0.556 -8.298 -16.690 1.00 91.88 180 ARG A CA 1
ATOM 1371 C C . ARG A 1 180 ? -1.105 -7.176 -15.814 1.00 91.88 180 ARG A C 1
ATOM 1373 O O . ARG A 1 180 ? -0.774 -6.014 -16.035 1.00 91.88 180 ARG A O 1
ATOM 1380 N N . GLU A 1 181 ? -1.913 -7.484 -14.803 1.00 88.94 181 GLU A N 1
ATOM 1381 C CA . GLU A 1 181 ? -2.371 -6.492 -13.828 1.00 88.94 181 GLU A CA 1
ATOM 1382 C C . GLU A 1 181 ? -1.196 -5.870 -13.055 1.00 88.94 181 GLU A C 1
ATOM 1384 O O . GLU A 1 181 ? -1.132 -4.644 -12.902 1.00 88.94 181 GLU A O 1
ATOM 1389 N N . CYS A 1 182 ? -0.239 -6.685 -12.604 1.00 90.31 182 CYS A N 1
ATOM 1390 C CA . CYS A 1 182 ? 0.959 -6.206 -11.913 1.00 90.31 182 CYS A CA 1
ATOM 1391 C C . CYS A 1 182 ? 1.809 -5.297 -12.810 1.00 90.31 182 CYS A C 1
ATOM 1393 O O . CYS A 1 182 ? 2.194 -4.200 -12.390 1.00 90.31 182 CYS A O 1
ATOM 1395 N N . GLU A 1 183 ? 2.044 -5.712 -14.055 1.00 90.56 183 GLU A N 1
ATOM 1396 C CA . GLU A 1 183 ? 2.765 -4.930 -15.063 1.00 90.56 183 GLU A CA 1
ATOM 1397 C C . GLU A 1 183 ? 2.060 -3.603 -15.345 1.00 90.56 183 GLU A C 1
ATOM 1399 O O . GLU A 1 183 ? 2.686 -2.546 -15.289 1.00 90.56 183 GLU A O 1
ATOM 1404 N N . ASN A 1 184 ? 0.740 -3.619 -15.542 1.00 87.88 184 ASN A N 1
ATOM 1405 C CA . ASN A 1 184 ? -0.055 -2.414 -15.775 1.00 87.88 184 ASN A CA 1
ATOM 1406 C C . ASN A 1 184 ? -0.006 -1.441 -14.587 1.00 87.88 184 ASN A C 1
ATOM 1408 O O . ASN A 1 184 ? 0.079 -0.223 -14.780 1.00 87.88 184 ASN A O 1
ATOM 1412 N N . LYS A 1 185 ? -0.024 -1.952 -13.348 1.00 87.94 185 LYS A N 1
ATOM 1413 C CA . LYS A 1 185 ? 0.130 -1.131 -12.135 1.00 87.94 185 LYS A CA 1
ATOM 1414 C C . LYS A 1 185 ? 1.521 -0.498 -12.043 1.00 87.94 185 LYS A C 1
ATOM 1416 O O . LYS A 1 185 ? 1.615 0.659 -11.628 1.00 87.94 185 LYS A O 1
ATOM 1421 N N . ALA A 1 186 ? 2.575 -1.224 -12.420 1.00 89.25 186 ALA A N 1
ATOM 1422 C CA . ALA A 1 186 ? 3.956 -0.736 -12.402 1.00 89.25 186 ALA A CA 1
ATOM 1423 C C . ALA A 1 186 ? 4.276 0.209 -13.575 1.00 89.25 186 ALA A C 1
ATOM 1425 O O . ALA A 1 186 ? 5.033 1.165 -13.404 1.00 89.25 186 ALA A O 1
ATOM 1426 N N . ALA A 1 187 ? 3.659 0.001 -14.741 1.00 88.56 187 ALA A N 1
ATOM 1427 C CA . ALA A 1 187 ? 3.919 0.753 -15.968 1.00 88.56 187 ALA A CA 1
ATOM 1428 C C . ALA A 1 187 ? 3.698 2.263 -15.806 1.00 88.56 187 ALA A C 1
ATOM 1430 O O . ALA A 1 187 ? 4.402 3.061 -16.418 1.00 88.56 187 ALA A O 1
ATOM 1431 N N . ALA A 1 188 ? 2.749 2.677 -14.961 1.00 87.56 188 ALA A N 1
ATOM 1432 C CA . ALA A 1 188 ? 2.537 4.091 -14.663 1.00 87.56 188 ALA A CA 1
ATOM 1433 C C . ALA A 1 188 ? 3.764 4.746 -14.001 1.00 87.56 188 ALA A C 1
ATOM 1435 O O . ALA A 1 188 ? 4.080 5.891 -14.310 1.00 87.56 188 ALA A O 1
ATOM 1436 N N . LEU A 1 189 ? 4.463 4.018 -13.122 1.00 90.25 189 LEU A N 1
ATOM 1437 C CA . LEU A 1 189 ? 5.678 4.502 -12.466 1.00 90.25 189 LEU A CA 1
ATOM 1438 C C . LEU A 1 189 ? 6.870 4.493 -13.418 1.00 90.25 189 LEU A C 1
ATOM 1440 O O . LEU A 1 189 ? 7.623 5.459 -13.440 1.00 90.25 189 LEU A O 1
ATOM 1444 N N . ALA A 1 190 ? 7.007 3.438 -14.226 1.00 87.88 190 ALA A N 1
ATOM 1445 C CA . ALA A 1 190 ? 8.052 3.356 -15.244 1.00 87.88 190 ALA A CA 1
ATOM 1446 C C . ALA A 1 190 ? 7.955 4.533 -16.229 1.00 87.88 190 ALA A C 1
ATOM 1448 O O . ALA A 1 190 ? 8.913 5.279 -16.385 1.00 87.88 190 ALA A O 1
ATOM 1449 N N . ARG A 1 191 ? 6.757 4.809 -16.765 1.00 89.50 191 ARG A N 1
ATOM 1450 C CA . ARG A 1 191 ? 6.535 5.970 -17.644 1.00 89.50 191 ARG A CA 1
ATOM 1451 C C . ARG A 1 191 ? 6.851 7.310 -16.977 1.00 89.50 191 ARG A C 1
ATOM 1453 O O . ARG A 1 191 ? 7.253 8.247 -17.658 1.00 89.50 191 ARG A O 1
ATOM 1460 N N . ALA A 1 192 ? 6.630 7.431 -15.666 1.00 90.00 192 ALA A N 1
ATOM 1461 C CA . ALA A 1 192 ? 6.973 8.647 -14.933 1.00 90.00 192 ALA A CA 1
ATOM 1462 C C . ALA A 1 192 ? 8.495 8.848 -14.841 1.00 90.00 192 ALA A C 1
ATOM 1464 O O . ALA A 1 192 ? 8.951 9.988 -14.911 1.00 90.00 192 ALA A O 1
ATOM 1465 N N . ILE A 1 193 ? 9.265 7.759 -14.722 1.00 88.38 193 ILE A N 1
ATOM 1466 C CA . ILE A 1 193 ? 10.730 7.793 -14.797 1.00 88.38 193 ILE A CA 1
ATOM 1467 C C . ILE A 1 193 ? 11.161 8.206 -16.206 1.00 88.38 193 ILE A C 1
ATOM 1469 O O . ILE A 1 193 ? 11.878 9.195 -16.326 1.00 88.38 193 ILE A O 1
ATOM 1473 N N . ASP A 1 194 ? 10.653 7.541 -17.249 1.00 87.69 194 ASP A N 1
ATOM 1474 C CA . ASP A 1 194 ? 11.013 7.837 -18.646 1.00 87.69 194 ASP A CA 1
ATOM 1475 C C . ASP A 1 194 ? 10.789 9.321 -18.989 1.00 87.69 194 ASP A C 1
ATOM 1477 O O . ASP A 1 194 ? 11.660 9.988 -19.547 1.00 87.69 194 ASP A O 1
ATOM 1481 N N . LEU A 1 195 ? 9.629 9.867 -18.599 1.00 89.62 195 LEU A N 1
ATOM 1482 C CA . LEU A 1 195 ? 9.287 11.272 -18.831 1.00 89.62 195 LEU A CA 1
ATOM 1483 C C . LEU A 1 195 ? 10.201 12.234 -18.059 1.00 89.62 195 LEU A C 1
ATOM 1485 O O . LEU A 1 195 ? 10.536 13.312 -18.560 1.00 89.62 195 LEU A O 1
ATOM 1489 N N . ALA A 1 196 ? 10.575 11.884 -16.826 1.00 87.38 196 ALA A N 1
ATOM 1490 C CA . ALA A 1 196 ? 11.501 12.685 -16.038 1.00 87.38 196 ALA A CA 1
ATOM 1491 C C . ALA A 1 196 ? 12.896 12.679 -16.679 1.00 87.38 196 ALA A C 1
ATOM 1493 O O . ALA A 1 196 ? 13.481 13.745 -16.866 1.00 87.38 196 ALA A O 1
ATOM 1494 N N . GLU A 1 197 ? 13.401 11.515 -17.086 1.00 85.19 197 GLU A N 1
ATOM 1495 C CA . GLU A 1 197 ? 14.697 11.402 -17.756 1.00 85.19 197 GLU A CA 1
ATOM 1496 C C . GLU A 1 197 ? 14.728 12.217 -19.054 1.00 85.19 197 GLU A C 1
ATOM 1498 O O . GLU A 1 197 ? 15.594 13.081 -19.195 1.00 85.19 197 GLU A O 1
ATOM 1503 N N . SER A 1 198 ? 13.728 12.077 -19.933 1.00 85.25 198 SER A N 1
ATOM 1504 C CA . SER A 1 198 ? 13.670 12.853 -21.183 1.00 85.25 198 SER A CA 1
ATOM 1505 C C . SER A 1 198 ? 13.572 14.367 -20.956 1.00 85.25 198 SER A C 1
ATOM 1507 O O . SER A 1 198 ? 14.000 15.163 -21.785 1.00 85.25 198 SER A O 1
ATOM 1509 N N . SER A 1 199 ? 12.982 14.799 -19.836 1.00 85.56 199 SER A N 1
ATOM 1510 C CA . SER A 1 199 ? 12.788 16.227 -19.539 1.00 85.56 199 SER A CA 1
ATOM 1511 C C . SER A 1 199 ? 14.023 16.901 -18.932 1.00 85.56 199 SER A C 1
ATOM 1513 O O . SER A 1 199 ? 14.175 18.123 -19.052 1.00 85.56 199 SER A O 1
ATOM 1515 N N . PHE A 1 200 ? 14.868 16.132 -18.237 1.00 78.12 200 PHE A N 1
ATOM 1516 C CA . PHE A 1 200 ? 15.977 16.656 -17.434 1.00 78.12 200 PHE A CA 1
ATOM 1517 C C . PHE A 1 200 ? 17.369 16.220 -17.911 1.00 78.12 200 PHE A C 1
ATOM 1519 O O . PHE A 1 200 ? 18.337 16.890 -17.556 1.00 78.12 200 PHE A O 1
ATOM 1526 N N . VAL A 1 201 ? 17.493 15.133 -18.680 1.00 66.44 201 VAL A N 1
ATOM 1527 C CA . VAL A 1 201 ? 18.786 14.616 -19.169 1.00 66.44 201 VAL A CA 1
ATOM 1528 C C . VAL A 1 201 ? 19.108 15.118 -20.579 1.00 66.44 201 VAL A C 1
ATOM 1530 O O . VAL A 1 201 ? 20.263 15.438 -20.842 1.00 66.44 201 VAL A O 1
ATOM 1533 N N . ASP A 1 202 ? 18.106 15.270 -21.450 1.00 57.25 202 ASP A N 1
ATOM 1534 C CA . ASP A 1 202 ? 18.284 15.703 -22.849 1.00 57.25 202 ASP A CA 1
ATOM 1535 C C . ASP A 1 202 ? 18.296 17.240 -23.034 1.00 57.25 202 ASP A C 1
ATOM 1537 O O . ASP A 1 202 ? 17.907 17.756 -24.085 1.00 57.25 202 ASP A O 1
ATOM 1541 N N . LYS A 1 203 ? 18.728 17.994 -22.012 1.00 48.16 203 LYS A N 1
ATOM 1542 C CA . LYS A 1 203 ? 18.887 19.460 -22.056 1.00 48.16 203 LYS A CA 1
ATOM 1543 C C . LYS A 1 203 ? 20.344 19.899 -22.054 1.00 48.16 203 LYS A C 1
ATOM 1545 O O . LYS A 1 203 ? 21.125 19.361 -21.240 1.00 48.16 203 LYS A O 1
#

Mean predicted aligned error: 13.64 Å

pLDDT: mean 71.42, std 22.72, range [22.27, 96.0]

InterPro domains:
  IPR005801 ADC synthase [G3DSA:3.60.120.10] (37-201)
  IPR005801 ADC synthase [SSF56322] (40-196)
  IPR015890 Chorismate-utilising enzyme, C-terminal [PF00425] (40-185)
  IPR019999 Anthranilate synthase component I-like [PR00095] (109-123)
  IPR019999 Anthranilate synthase component I-like [PR00095] (124-138)
  IPR019999 Anthranilate synthase component I-like [PTHR11236] (40-202)

Solvent-accessible surface area (backbone atoms only — not comparable to full-atom values): 13116 Å² total; per-residue (Å²): 137,82,82,87,82,78,81,80,76,79,75,80,79,74,73,97,65,84,83,80,85,73,81,80,66,48,38,38,89,45,37,48,72,63,101,68,50,59,82,82,54,35,40,87,90,46,67,44,75,80,39,74,72,39,80,44,80,54,99,89,51,74,44,77,42,54,44,24,31,36,44,68,34,94,91,61,53,58,65,57,50,49,62,57,45,54,76,45,54,88,80,41,37,82,62,49,71,63,30,42,54,51,46,64,72,70,47,95,64,82,62,74,65,51,65,34,78,45,72,53,72,46,95,88,55,47,40,39,36,31,63,32,61,84,49,80,44,69,74,86,70,89,76,83,80,55,96,69,81,78,94,57,98,80,69,77,82,81,82,57,79,45,77,69,65,72,66,83,85,57,99,84,60,51,74,70,58,45,50,51,52,19,49,59,59,39,46,61,56,52,52,52,49,53,54,48,47,63,69,68,64,79,110

Sequence (203 aa):
MDDSNGINEEFPSIPNNPKYEIGSNSISKGAIPSNQTKPKVSKPGSVRVEKLMNIERYSHVMHISSTVTGELLDHLTSWDALRAALPVGTVSGAPKVKAMELIDQLEVARRGPYSGGFGGISFSGDMDIALALRTIVFPTNTRFDTMYSYKDVNKRREWIAHLQAGAGIVADSDPADEQRECENKAAALARAIDLAESSFVDK